Protein AF-A9F0A1-F1 (afdb_monomer_lite)

Foldseek 3Di:
DDDDDDDDDDDDDDDDPDDDDPDDDDDDDDDPPDDDDDDPPVVVVVVVVVVVVVVVVVVVPPPPPVVVVDVVPDPPPVPPVVVVCVCVVVVCDVVVVPPPPDPPPPDPDPPDDPPDPDPPDPDVPPPPVPPVPDQFDWFKWFQQAKWFFFADQDPPGDTQGIDGGGDIWIFRDDDVQKTWIWDDDPNDIGTGITGPVRIGTD

Structure (mmCIF, N/CA/C/O backbone):
data_AF-A9F0A1-F1
#
_entry.id   AF-A9F0A1-F1
#
loop_
_atom_site.group_PDB
_atom_site.id
_atom_site.type_symbol
_atom_site.label_atom_id
_atom_site.label_alt_id
_atom_site.label_comp_id
_atom_site.label_asym_id
_atom_site.label_entity_id
_atom_site.label_seq_id
_atom_site.pdbx_PDB_ins_code
_atom_site.Cartn_x
_atom_site.Cartn_y
_atom_site.Cartn_z
_atom_site.occupancy
_atom_site.B_iso_or_equiv
_atom_site.auth_seq_id
_atom_site.auth_comp_id
_atom_site.auth_asym_id
_atom_site.auth_atom_id
_atom_site.pdbx_PDB_model_num
ATOM 1 N N . MET A 1 1 ? 24.966 14.940 44.746 1.00 49.91 1 MET A N 1
ATOM 2 C CA . MET A 1 1 ? 25.121 13.617 44.113 1.00 49.91 1 MET A CA 1
ATOM 3 C C . MET A 1 1 ? 25.085 13.835 42.623 1.00 49.91 1 MET A C 1
ATOM 5 O O . MET A 1 1 ? 24.030 14.064 42.048 1.00 49.91 1 MET A O 1
ATOM 9 N N . ASP A 1 2 ? 26.290 13.899 42.086 1.00 63.03 2 ASP A N 1
ATOM 10 C CA . ASP A 1 2 ? 26.665 14.155 40.709 1.00 63.03 2 ASP A CA 1
ATOM 11 C C . ASP A 1 2 ? 26.280 13.001 39.781 1.00 63.03 2 ASP A C 1
ATOM 13 O O . ASP A 1 2 ? 26.548 11.843 40.100 1.00 63.03 2 ASP A O 1
ATOM 17 N N . HIS A 1 3 ? 25.744 13.317 38.600 1.00 54.34 3 HIS A N 1
ATOM 18 C CA . HIS A 1 3 ? 25.896 12.457 37.430 1.00 54.34 3 HIS A CA 1
ATOM 19 C C . HIS A 1 3 ? 26.124 13.288 36.143 1.00 54.34 3 HIS A C 1
ATOM 21 O O . HIS A 1 3 ? 25.607 14.400 36.036 1.00 54.34 3 HIS A O 1
ATOM 27 N N . PRO A 1 4 ? 26.965 12.775 35.219 1.00 67.12 4 PRO A N 1
ATOM 28 C CA . PRO A 1 4 ? 27.823 13.537 34.293 1.00 67.12 4 PRO A CA 1
ATOM 29 C C . PRO A 1 4 ? 27.186 13.891 32.924 1.00 67.12 4 PRO A C 1
ATOM 31 O O . PRO A 1 4 ? 26.077 13.442 32.631 1.00 67.12 4 PRO A O 1
ATOM 34 N N . PRO A 1 5 ? 27.882 14.700 32.083 1.00 69.69 5 PRO A N 1
ATOM 35 C CA . PRO A 1 5 ? 27.296 15.398 30.937 1.00 69.69 5 PRO A CA 1
ATOM 36 C C . PRO A 1 5 ? 27.293 14.621 29.609 1.00 69.69 5 PRO A C 1
ATOM 38 O O . PRO A 1 5 ? 27.951 13.598 29.427 1.00 69.69 5 PRO A O 1
ATOM 41 N N . ALA A 1 6 ? 26.533 15.199 28.675 1.00 59.53 6 ALA A N 1
ATOM 42 C CA . ALA A 1 6 ? 26.290 14.807 27.293 1.00 59.53 6 ALA A CA 1
ATOM 43 C C . ALA A 1 6 ? 27.535 14.357 26.503 1.00 59.53 6 ALA A C 1
ATOM 45 O O . ALA A 1 6 ? 28.505 15.097 26.350 1.00 59.53 6 ALA A O 1
ATOM 46 N N . GLY A 1 7 ? 27.447 13.164 25.910 1.00 60.97 7 GLY A N 1
ATOM 47 C CA . GLY A 1 7 ? 28.373 12.689 24.886 1.00 60.97 7 GLY A CA 1
ATOM 48 C C . GLY A 1 7 ? 27.955 13.178 23.499 1.00 60.97 7 GLY A C 1
ATOM 49 O O . GLY A 1 7 ? 27.005 12.663 22.915 1.00 60.97 7 GLY A O 1
ATOM 50 N N . GLN A 1 8 ? 28.683 14.160 22.968 1.00 60.16 8 GLN A N 1
ATOM 51 C CA . GLN A 1 8 ? 28.661 14.536 21.553 1.00 60.16 8 GLN A CA 1
ATOM 52 C C . GLN A 1 8 ? 29.369 13.451 20.732 1.00 60.16 8 GLN A C 1
ATOM 54 O O . GLN A 1 8 ? 30.594 13.342 20.740 1.00 60.16 8 GLN A O 1
ATOM 59 N N . GLY A 1 9 ? 28.589 12.634 20.026 1.00 59.28 9 GLY A N 1
ATOM 60 C CA . GLY A 1 9 ? 29.090 11.707 19.016 1.00 59.28 9 GLY A CA 1
ATOM 61 C C . GLY A 1 9 ? 29.287 12.428 17.685 1.00 59.28 9 GLY A C 1
ATOM 62 O O . GLY A 1 9 ? 28.320 12.846 17.053 1.00 59.28 9 GLY A O 1
ATOM 63 N N . ALA A 1 10 ? 30.545 12.583 17.278 1.00 59.81 10 ALA A N 1
ATOM 64 C CA . ALA A 1 10 ? 30.950 13.134 15.993 1.00 59.81 10 ALA A CA 1
ATOM 65 C C . ALA A 1 10 ? 30.436 12.275 14.821 1.00 59.81 10 ALA A C 1
ATOM 67 O O . ALA A 1 10 ? 30.644 11.062 14.793 1.00 59.81 10 ALA A O 1
ATOM 68 N N . SER A 1 11 ? 29.804 12.919 13.838 1.00 64.38 11 SER A N 1
ATOM 69 C CA . SER A 1 11 ? 29.399 12.293 12.576 1.00 64.38 11 SER A CA 1
ATOM 70 C C . SER A 1 11 ? 30.547 12.396 11.556 1.00 64.38 11 SER A C 1
ATOM 72 O O . SER A 1 11 ? 30.995 13.512 11.276 1.00 64.38 11 SER A O 1
ATOM 74 N N . PRO A 1 12 ? 31.076 11.280 11.019 1.00 67.38 12 PRO A N 1
ATOM 75 C CA . PRO A 1 12 ? 32.150 11.307 10.032 1.00 67.38 12 PRO A CA 1
ATOM 76 C C . PRO A 1 12 ? 31.611 11.687 8.645 1.00 67.38 12 PRO A C 1
ATOM 78 O O . PRO A 1 12 ? 30.640 11.111 8.158 1.00 67.38 12 PRO A O 1
ATOM 81 N N . GLY A 1 13 ? 32.257 12.672 8.018 1.00 58.66 13 GLY A N 1
ATOM 82 C CA . GLY A 1 13 ? 31.876 13.230 6.720 1.00 58.66 13 GLY A CA 1
ATOM 83 C C . GLY A 1 13 ? 32.025 12.273 5.522 1.00 58.66 13 GLY A C 1
ATOM 84 O O . GLY A 1 13 ? 32.677 11.228 5.621 1.00 58.66 13 GLY A O 1
ATOM 85 N N . PRO A 1 14 ? 31.431 12.634 4.369 1.00 65.88 14 PRO A N 1
ATOM 86 C CA . PRO A 1 14 ? 31.472 11.834 3.152 1.00 65.88 14 PRO A CA 1
ATOM 87 C C . PRO A 1 14 ? 32.876 11.831 2.533 1.00 65.88 14 PRO A C 1
ATOM 89 O O . PRO A 1 14 ? 33.495 12.873 2.327 1.00 65.88 14 PRO A O 1
ATOM 92 N N . ARG A 1 15 ? 33.379 10.631 2.229 1.00 62.75 15 ARG A N 1
ATOM 93 C CA . ARG A 1 15 ? 34.584 10.430 1.421 1.00 62.75 15 ARG A CA 1
ATOM 94 C C . ARG A 1 15 ? 34.231 10.607 -0.053 1.00 62.75 15 ARG A C 1
ATOM 96 O O . ARG A 1 15 ? 33.601 9.731 -0.641 1.00 62.75 15 ARG A O 1
ATOM 103 N N . ASP A 1 16 ? 34.702 11.700 -0.638 1.00 59.03 16 ASP A N 1
ATOM 104 C CA . ASP A 1 16 ? 34.813 11.862 -2.084 1.00 59.03 16 ASP A CA 1
ATOM 105 C C . ASP A 1 16 ? 35.808 10.836 -2.641 1.00 59.03 16 ASP A C 1
ATOM 107 O O . ASP A 1 16 ? 37.018 10.933 -2.432 1.00 59.03 16 ASP A O 1
ATOM 111 N N . VAL A 1 17 ? 35.308 9.838 -3.372 1.00 61.66 17 VAL A N 1
ATOM 112 C CA . VAL A 1 17 ? 36.147 8.942 -4.178 1.00 61.66 17 VAL A CA 1
ATOM 113 C C . VAL A 1 17 ? 36.104 9.433 -5.620 1.00 61.66 17 VAL A C 1
ATOM 115 O O . VAL A 1 17 ? 35.354 8.947 -6.462 1.00 61.66 17 VAL A O 1
ATOM 118 N N . ARG 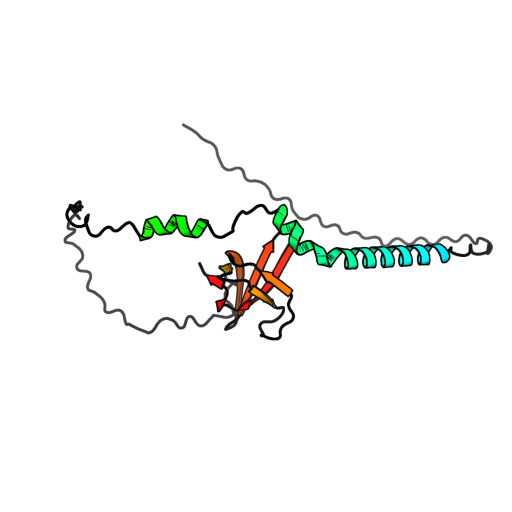A 1 18 ? 36.933 10.442 -5.891 1.00 48.66 18 ARG A N 1
ATOM 119 C CA . ARG A 1 18 ? 37.276 10.911 -7.234 1.00 48.66 18 ARG A CA 1
ATOM 120 C C . ARG A 1 18 ? 38.322 9.963 -7.825 1.00 48.66 18 ARG A C 1
ATOM 122 O O . ARG A 1 18 ? 39.506 10.081 -7.529 1.00 48.66 18 ARG A O 1
ATOM 129 N N . ALA A 1 19 ? 37.890 9.010 -8.646 1.00 56.09 19 ALA A N 1
ATOM 130 C CA . ALA A 1 19 ? 38.794 8.177 -9.433 1.00 56.09 19 ALA A CA 1
ATOM 131 C C . ALA A 1 19 ? 39.048 8.834 -10.799 1.00 56.09 19 ALA A C 1
ATOM 133 O O . ALA A 1 19 ? 38.323 8.613 -11.765 1.00 56.09 19 ALA A O 1
ATOM 134 N N . GLU A 1 20 ? 40.098 9.652 -10.869 1.00 54.75 20 GLU A N 1
ATOM 135 C CA . GLU A 1 20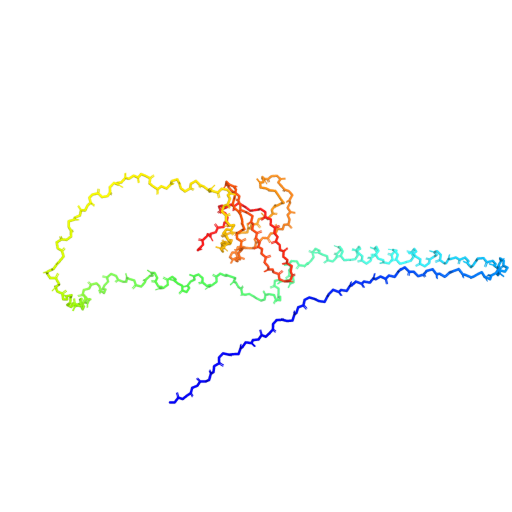 ? 40.748 10.018 -12.127 1.00 54.75 20 GLU A CA 1
ATOM 136 C C . GLU A 1 20 ? 41.593 8.844 -12.604 1.00 54.75 20 GLU A C 1
ATOM 138 O O . GLU A 1 20 ? 42.569 8.522 -11.939 1.00 54.75 20 GLU A O 1
ATOM 143 N N . HIS A 1 21 ? 41.271 8.220 -13.737 1.00 50.25 21 HIS A N 1
ATOM 144 C CA . HIS A 1 21 ? 42.223 7.378 -14.474 1.00 50.25 21 HIS A CA 1
ATOM 145 C C . HIS A 1 21 ? 42.149 7.717 -15.970 1.00 50.25 21 HIS A C 1
ATOM 147 O O . HIS A 1 21 ? 41.580 6.988 -16.779 1.00 50.25 21 HIS A O 1
ATOM 153 N N . ALA A 1 22 ? 42.758 8.850 -16.325 1.00 54.06 22 ALA A N 1
ATOM 154 C CA . ALA A 1 22 ? 43.324 9.073 -17.648 1.00 54.06 22 ALA A CA 1
ATOM 155 C C . ALA A 1 22 ? 44.805 8.669 -17.586 1.00 54.06 22 ALA A C 1
ATOM 157 O O . ALA A 1 22 ? 45.571 9.216 -16.797 1.00 54.06 22 ALA A O 1
ATOM 158 N N . GLY A 1 23 ? 45.204 7.677 -18.381 1.00 54.78 23 GLY A N 1
ATOM 159 C CA . GLY A 1 23 ? 46.548 7.108 -18.309 1.00 54.78 23 GLY A CA 1
ATOM 160 C C . GLY A 1 23 ? 46.888 6.249 -19.517 1.00 54.78 23 GLY A C 1
ATOM 161 O O . GLY A 1 23 ? 46.899 5.025 -19.452 1.00 54.78 23 GLY A O 1
ATOM 162 N N . THR A 1 24 ? 47.159 6.934 -20.619 1.00 51.53 24 THR A N 1
ATOM 163 C CA . THR A 1 24 ? 47.800 6.492 -21.858 1.00 51.53 24 THR A CA 1
ATOM 164 C C . THR A 1 24 ? 48.917 5.459 -21.643 1.00 51.53 24 THR A C 1
ATOM 166 O O . THR A 1 24 ? 49.903 5.739 -20.964 1.00 51.53 24 THR A O 1
ATOM 169 N N . ARG A 1 25 ? 48.842 4.305 -22.319 1.00 52.09 25 ARG A N 1
ATOM 170 C CA . ARG A 1 25 ? 50.027 3.497 -22.657 1.00 52.09 25 ARG A CA 1
ATOM 171 C C . ARG A 1 25 ? 49.986 3.064 -24.119 1.00 52.09 25 ARG A C 1
ATOM 173 O O . ARG A 1 25 ? 49.314 2.112 -24.495 1.00 52.09 25 ARG A O 1
ATOM 180 N N . LEU A 1 26 ? 50.754 3.798 -24.916 1.00 56.06 26 LEU A N 1
ATOM 181 C CA . LEU A 1 26 ? 51.286 3.406 -26.216 1.00 56.06 26 LEU A CA 1
ATOM 182 C C . LEU A 1 26 ? 52.585 2.626 -25.969 1.00 56.06 26 LEU A C 1
ATOM 184 O O . LEU A 1 26 ? 53.515 3.192 -25.404 1.00 56.06 26 LEU A O 1
ATOM 188 N N . ALA A 1 27 ? 52.660 1.365 -26.395 1.00 52.25 27 ALA A N 1
ATOM 189 C CA . ALA A 1 27 ? 53.896 0.748 -26.887 1.00 52.25 27 ALA A CA 1
ATOM 190 C C . ALA A 1 27 ? 53.585 -0.590 -27.567 1.00 52.25 27 ALA A C 1
ATOM 192 O O . ALA A 1 27 ? 53.013 -1.504 -26.976 1.00 52.25 27 ALA A O 1
ATOM 193 N N . ALA A 1 28 ? 53.974 -0.659 -28.833 1.00 53.34 28 ALA A N 1
ATOM 194 C CA . ALA 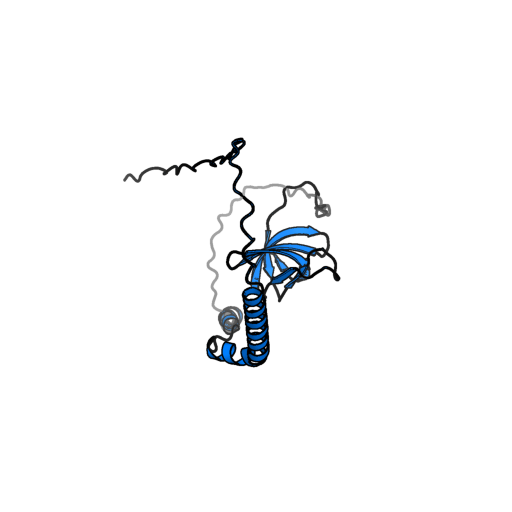A 1 28 ? 53.804 -1.768 -29.748 1.00 53.34 28 ALA A CA 1
ATOM 195 C C . ALA A 1 28 ? 54.717 -2.962 -29.428 1.00 53.34 28 ALA A C 1
ATOM 197 O O . ALA A 1 28 ? 55.891 -2.793 -29.100 1.00 53.34 28 ALA A O 1
ATOM 198 N N . ARG A 1 29 ? 54.211 -4.174 -29.673 1.00 54.28 29 ARG A N 1
ATOM 199 C CA . ARG A 1 29 ? 55.031 -5.310 -30.104 1.00 54.28 29 ARG A CA 1
ATOM 200 C C . ARG A 1 29 ? 54.205 -6.168 -31.058 1.00 54.28 29 ARG A C 1
ATOM 202 O O . ARG A 1 29 ? 53.187 -6.726 -30.671 1.00 54.28 29 ARG A O 1
ATOM 209 N N . ALA A 1 30 ? 54.630 -6.194 -32.317 1.00 55.50 30 ALA A N 1
ATOM 210 C CA . ALA A 1 30 ? 54.045 -7.017 -33.362 1.00 55.50 30 ALA A CA 1
ATOM 211 C C . ALA A 1 30 ? 54.360 -8.494 -33.080 1.00 55.50 30 ALA A C 1
ATOM 213 O O . ALA A 1 30 ? 55.513 -8.915 -33.173 1.00 55.50 30 ALA A O 1
ATOM 214 N N . GLU A 1 31 ? 53.334 -9.256 -32.708 1.00 51.44 31 GLU A N 1
ATOM 215 C CA . GLU A 1 31 ? 53.337 -10.718 -32.727 1.00 51.44 31 GLU A CA 1
ATOM 216 C C . GLU A 1 31 ? 52.785 -11.204 -34.079 1.00 51.44 31 GLU A C 1
ATOM 218 O O . GLU A 1 31 ? 51.853 -10.594 -34.616 1.00 51.44 31 GLU A O 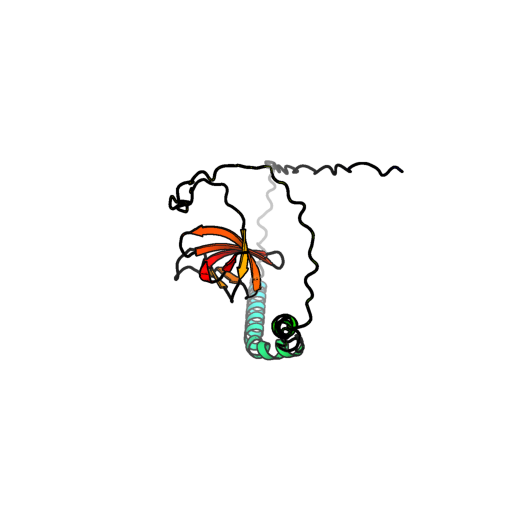1
ATOM 223 N N . PRO A 1 32 ? 53.348 -12.276 -34.662 1.00 64.00 32 PRO A N 1
ATOM 224 C CA . PRO A 1 32 ? 52.837 -12.857 -35.898 1.00 64.00 32 PRO A CA 1
ATOM 225 C C . PRO A 1 32 ? 51.409 -13.397 -35.695 1.00 64.00 32 PRO A C 1
ATOM 227 O O . PRO A 1 32 ? 51.087 -13.852 -34.596 1.00 64.00 32 PRO A O 1
ATOM 230 N N . PRO A 1 33 ? 50.549 -13.388 -36.733 1.00 60.59 33 PRO A N 1
ATOM 231 C CA . PRO A 1 33 ? 49.172 -13.872 -36.651 1.00 60.59 33 PRO A CA 1
ATOM 232 C C . PRO A 1 33 ? 49.138 -15.397 -36.459 1.00 60.59 33 PRO A C 1
ATOM 234 O O . PRO A 1 33 ? 48.992 -16.170 -37.404 1.00 60.59 33 PRO A O 1
ATOM 237 N N . GLY A 1 34 ? 49.302 -15.830 -35.210 1.00 63.38 34 GLY A N 1
ATOM 238 C CA . GLY A 1 34 ? 49.048 -17.188 -34.754 1.00 63.38 34 GLY A CA 1
ATOM 239 C C . GLY A 1 34 ? 47.546 -17.450 -34.748 1.00 63.38 34 GLY A C 1
ATOM 240 O O . GLY A 1 34 ? 46.773 -16.666 -34.200 1.00 63.38 34 GLY A O 1
ATOM 241 N N . ALA A 1 35 ? 47.148 -18.536 -35.407 1.00 60.72 35 ALA A N 1
ATOM 242 C CA . ALA A 1 35 ? 45.774 -18.976 -35.597 1.00 60.72 35 ALA A CA 1
ATOM 243 C C . ALA A 1 35 ? 44.895 -18.764 -34.351 1.00 60.72 35 ALA A C 1
ATOM 245 O O . ALA A 1 35 ? 45.182 -19.279 -33.270 1.00 60.72 35 ALA A O 1
ATOM 246 N N . ALA A 1 36 ? 43.806 -18.012 -34.531 1.00 57.91 36 ALA A N 1
ATOM 247 C CA . ALA A 1 36 ? 42.832 -17.750 -33.485 1.00 57.91 36 ALA A CA 1
ATOM 248 C C . ALA A 1 36 ? 42.314 -19.081 -32.903 1.00 57.91 36 ALA A C 1
ATOM 250 O O . ALA A 1 36 ? 41.791 -19.907 -33.659 1.00 57.91 36 ALA A O 1
ATOM 251 N N . PRO A 1 37 ? 42.421 -19.314 -31.581 1.00 62.81 37 PRO A N 1
ATOM 252 C CA . PRO A 1 37 ? 41.798 -20.470 -30.962 1.00 62.81 37 PRO A CA 1
ATOM 253 C C . PRO A 1 37 ? 40.286 -20.351 -31.154 1.00 62.81 37 PRO A C 1
ATOM 255 O O . PRO A 1 37 ? 39.663 -19.376 -30.727 1.00 62.81 37 PRO A O 1
ATOM 258 N N . ALA A 1 38 ? 39.696 -21.336 -31.832 1.00 58.91 38 ALA A N 1
ATOM 259 C CA . ALA A 1 38 ? 38.258 -21.419 -32.018 1.00 58.91 38 ALA A CA 1
ATOM 260 C C . ALA A 1 38 ? 37.577 -21.368 -30.643 1.00 58.91 38 ALA A C 1
ATOM 262 O O . ALA A 1 38 ? 37.704 -22.281 -29.826 1.00 58.91 38 ALA A O 1
ATOM 263 N N . LEU A 1 39 ? 36.882 -20.263 -30.371 1.00 56.94 39 LEU A N 1
ATOM 264 C CA . LEU A 1 39 ? 36.139 -20.075 -29.132 1.00 56.94 39 LEU A CA 1
ATOM 265 C C . LEU A 1 39 ? 35.149 -21.244 -28.964 1.00 56.94 39 LEU A C 1
ATOM 267 O O . LEU A 1 39 ? 34.380 -21.514 -29.893 1.00 56.94 39 LEU A O 1
ATOM 271 N N . PRO A 1 40 ? 35.119 -21.929 -27.803 1.00 58.00 40 PRO A N 1
ATOM 272 C CA . PRO A 1 40 ? 34.278 -23.100 -27.573 1.00 58.00 40 PRO A CA 1
ATOM 273 C C . PRO A 1 40 ? 32.808 -22.679 -27.427 1.00 58.00 40 PRO A C 1
ATOM 275 O O . PRO A 1 40 ? 32.261 -22.608 -26.326 1.00 58.00 40 PRO A O 1
ATOM 278 N N . ARG A 1 41 ? 32.151 -22.383 -28.556 1.00 54.84 41 ARG A N 1
ATOM 279 C CA . ARG A 1 41 ? 30.726 -22.014 -28.631 1.00 54.84 41 ARG A CA 1
ATOM 280 C C . ARG A 1 41 ? 29.809 -23.101 -28.059 1.00 54.84 41 ARG A C 1
ATOM 282 O O . ARG A 1 41 ? 28.757 -22.768 -27.523 1.00 54.84 41 ARG A O 1
ATOM 289 N N . ALA A 1 42 ? 30.247 -24.361 -28.076 1.00 58.53 42 ALA A N 1
ATOM 290 C CA . ALA A 1 42 ? 29.499 -25.494 -27.532 1.00 58.53 42 ALA A CA 1
ATOM 291 C C . ALA A 1 42 ? 29.155 -25.331 -26.037 1.00 58.53 42 ALA A C 1
ATOM 293 O O . ALA A 1 42 ? 28.038 -25.618 -25.625 1.00 58.53 42 ALA A O 1
ATOM 294 N N . ARG A 1 43 ? 30.056 -24.754 -25.225 1.00 60.25 43 ARG A N 1
ATOM 295 C CA . ARG A 1 43 ? 29.849 -24.649 -23.767 1.00 60.25 43 ARG A CA 1
ATOM 296 C C . ARG A 1 43 ? 28.819 -23.596 -23.351 1.00 60.25 43 ARG A C 1
ATOM 298 O O . ARG A 1 43 ? 28.361 -23.616 -22.211 1.00 60.25 43 ARG A O 1
ATOM 305 N N . ARG A 1 44 ? 28.481 -22.640 -24.226 1.00 62.25 44 ARG A N 1
ATOM 306 C CA . ARG A 1 44 ? 27.466 -21.616 -23.916 1.00 62.25 44 ARG A CA 1
ATOM 307 C C . ARG A 1 44 ? 26.049 -22.140 -24.123 1.00 62.25 44 ARG A C 1
ATOM 309 O O . ARG A 1 44 ? 25.174 -21.782 -23.342 1.00 62.25 44 ARG A O 1
ATOM 316 N N . LEU A 1 45 ? 25.850 -23.003 -25.119 1.00 75.44 45 LEU A N 1
ATOM 317 C CA . LEU A 1 45 ? 24.554 -23.630 -25.372 1.00 75.44 45 LEU A CA 1
ATOM 318 C C . LEU A 1 45 ? 24.170 -24.577 -24.231 1.00 75.44 45 LEU A C 1
ATOM 320 O O . LEU A 1 45 ? 23.069 -24.450 -23.712 1.00 75.44 45 LEU A O 1
ATOM 324 N N . ASP A 1 46 ? 25.102 -25.395 -23.733 1.00 76.38 46 ASP A N 1
ATOM 325 C CA . ASP A 1 46 ? 24.832 -26.289 -22.593 1.00 76.38 46 ASP A CA 1
ATOM 326 C C . ASP A 1 46 ? 24.381 -25.543 -21.329 1.00 76.38 46 ASP A C 1
ATOM 328 O O . ASP A 1 46 ? 23.501 -26.005 -20.603 1.00 76.38 46 ASP A O 1
ATOM 332 N N . ARG A 1 47 ? 24.935 -24.351 -21.072 1.00 75.19 47 ARG A N 1
ATOM 333 C CA . ARG A 1 47 ? 24.544 -23.537 -19.909 1.00 75.19 47 ARG A CA 1
ATOM 334 C C . ARG A 1 47 ? 23.143 -22.949 -20.049 1.00 75.19 47 ARG A C 1
ATOM 336 O O . ARG A 1 47 ? 22.418 -22.891 -19.061 1.00 75.19 47 ARG A O 1
ATOM 343 N N . LEU A 1 48 ? 22.763 -22.525 -21.255 1.00 82.00 48 LEU A N 1
ATOM 344 C CA . LEU A 1 48 ? 21.417 -22.012 -21.516 1.00 82.00 48 LEU A CA 1
ATOM 345 C C . LEU A 1 48 ? 20.379 -23.129 -21.419 1.00 82.00 48 LEU A C 1
ATOM 347 O O . LEU A 1 48 ? 19.362 -22.946 -20.758 1.00 82.00 48 LEU A O 1
ATOM 351 N N . THR A 1 49 ? 20.663 -24.301 -21.987 1.00 84.38 49 THR A N 1
ATOM 352 C CA . THR A 1 49 ? 19.776 -25.465 -21.883 1.00 84.38 49 THR A CA 1
ATOM 353 C C . THR A 1 49 ? 19.608 -25.903 -20.427 1.00 84.38 49 THR A C 1
ATOM 355 O O . THR A 1 49 ? 18.486 -26.147 -19.987 1.00 84.38 49 THR A O 1
ATOM 358 N N . GLY A 1 50 ? 20.696 -25.916 -19.647 1.00 85.62 50 GLY A N 1
ATOM 359 C CA . GLY A 1 50 ? 20.643 -26.197 -18.211 1.00 85.62 50 GLY A CA 1
ATOM 360 C C . GLY A 1 50 ? 19.780 -25.199 -17.430 1.00 85.62 50 GLY A C 1
ATOM 361 O O . GLY A 1 50 ? 18.960 -25.612 -16.613 1.00 85.62 50 GLY A O 1
ATOM 362 N N . LEU A 1 51 ? 19.906 -23.896 -17.711 1.00 84.50 51 LEU A N 1
ATOM 363 C CA . LEU A 1 51 ? 19.089 -22.854 -17.071 1.00 84.50 51 LEU A CA 1
ATOM 364 C C . LEU A 1 51 ? 17.606 -22.951 -17.447 1.00 84.50 51 LEU A C 1
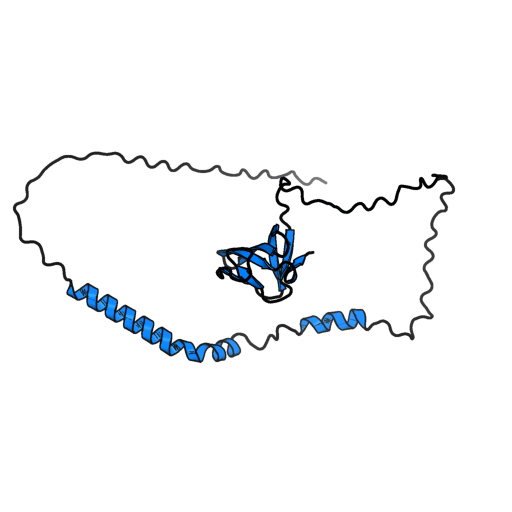ATOM 366 O O . LEU A 1 51 ? 16.753 -22.796 -16.577 1.00 84.50 51 LEU A O 1
ATOM 370 N N . VAL A 1 52 ? 17.293 -23.240 -18.714 1.00 87.00 52 VAL A N 1
ATOM 371 C CA . VAL A 1 52 ? 15.906 -23.407 -19.179 1.00 87.00 52 VAL A CA 1
ATOM 372 C C . VAL A 1 52 ? 15.253 -24.625 -18.524 1.00 87.00 52 VAL A C 1
ATOM 374 O O . VAL A 1 52 ? 14.118 -24.526 -18.063 1.00 87.00 52 VAL A O 1
ATOM 377 N N . LEU A 1 53 ? 15.969 -25.749 -18.412 1.00 86.75 53 LEU A N 1
ATOM 378 C CA . LEU A 1 53 ? 15.465 -26.939 -17.717 1.00 86.75 53 LEU A CA 1
ATOM 379 C C . LEU A 1 53 ? 15.246 -26.684 -16.219 1.00 86.75 53 LEU A C 1
ATOM 381 O O . LEU A 1 53 ? 14.239 -27.123 -15.668 1.00 86.75 53 LEU A O 1
ATOM 385 N N . LEU A 1 54 ? 16.142 -25.936 -15.569 1.00 84.56 54 LEU A N 1
ATOM 386 C CA . LEU A 1 54 ? 16.007 -25.577 -14.155 1.00 84.56 54 LEU A CA 1
ATOM 387 C C . LEU A 1 54 ? 14.816 -24.635 -13.917 1.00 84.56 54 LEU A C 1
ATOM 389 O O . LEU A 1 54 ? 14.041 -24.848 -12.985 1.00 84.56 54 LEU A O 1
ATOM 393 N N . ALA A 1 55 ? 14.622 -23.641 -14.788 1.00 80.56 55 ALA A N 1
ATOM 394 C CA . ALA A 1 55 ? 13.462 -22.753 -14.738 1.00 80.56 55 ALA A CA 1
ATOM 395 C C . ALA A 1 55 ? 12.149 -23.518 -14.975 1.00 80.56 55 ALA A C 1
ATOM 397 O O . ALA A 1 55 ? 11.187 -23.331 -14.232 1.00 80.56 55 ALA A O 1
ATOM 398 N N . ALA A 1 56 ? 12.115 -24.431 -15.951 1.00 80.81 56 ALA A N 1
ATOM 399 C CA . ALA A 1 56 ? 10.951 -25.275 -16.208 1.00 80.81 56 ALA A CA 1
ATOM 400 C C . ALA A 1 56 ? 10.622 -26.185 -15.009 1.00 80.81 56 ALA A C 1
ATOM 402 O O . ALA A 1 56 ? 9.458 -26.292 -14.623 1.00 80.81 56 ALA A O 1
ATOM 403 N N . ALA A 1 57 ? 11.633 -26.780 -14.365 1.00 74.19 57 ALA A N 1
ATOM 404 C CA . ALA A 1 57 ? 11.444 -27.579 -13.154 1.00 74.19 57 ALA A CA 1
ATOM 405 C C . ALA A 1 57 ? 10.881 -26.747 -11.985 1.00 74.19 57 ALA A C 1
ATOM 407 O O . ALA A 1 57 ? 9.985 -27.211 -11.280 1.00 74.19 57 ALA A O 1
ATOM 408 N N . ALA A 1 58 ? 11.342 -25.503 -11.810 1.00 68.75 58 ALA A N 1
ATOM 409 C CA . ALA A 1 58 ? 10.812 -24.594 -10.793 1.00 68.75 58 ALA A CA 1
ATOM 410 C C . ALA A 1 58 ? 9.329 -24.253 -11.037 1.00 68.75 58 ALA A C 1
ATOM 412 O O . ALA A 1 58 ? 8.533 -24.285 -10.100 1.00 68.75 58 ALA A O 1
ATOM 413 N N . VAL A 1 59 ? 8.937 -24.002 -12.293 1.00 74.38 59 VAL A N 1
ATOM 414 C CA . VAL A 1 59 ? 7.543 -23.701 -12.674 1.00 74.38 59 VAL A CA 1
ATOM 415 C C . VAL A 1 59 ? 6.608 -24.889 -12.422 1.00 74.38 59 VAL A C 1
ATOM 417 O O . VAL A 1 59 ? 5.491 -24.693 -11.950 1.00 74.38 59 VAL A O 1
ATOM 420 N N . VAL A 1 60 ? 7.060 -26.125 -12.656 1.00 68.44 60 VAL A N 1
ATOM 421 C CA . VAL A 1 60 ? 6.252 -27.335 -12.400 1.00 68.44 60 VAL A CA 1
ATOM 422 C C . VAL A 1 60 ? 6.106 -27.639 -10.900 1.00 68.44 60 VAL A C 1
ATOM 424 O O . VAL A 1 60 ? 5.125 -28.260 -10.500 1.00 68.44 60 VAL A O 1
ATOM 427 N N . LEU A 1 61 ? 7.024 -27.166 -10.050 1.00 56.91 61 LEU A N 1
ATOM 428 C CA . LEU A 1 61 ? 6.959 -27.330 -8.588 1.00 56.91 61 LEU A CA 1
ATOM 429 C C . LEU A 1 61 ? 6.133 -26.245 -7.869 1.00 56.91 61 LEU A C 1
ATOM 431 O O . LEU A 1 61 ? 5.767 -26.419 -6.706 1.00 56.91 61 LEU A O 1
ATOM 435 N N . LEU A 1 62 ? 5.779 -25.153 -8.550 1.00 55.44 62 LEU A N 1
ATOM 436 C CA . LEU A 1 62 ? 5.011 -24.042 -7.977 1.00 55.44 62 LEU A CA 1
ATOM 437 C C . LEU A 1 62 ? 3.510 -24.298 -7.674 1.00 55.44 62 LEU A C 1
ATOM 439 O O . LEU A 1 62 ? 2.997 -23.592 -6.802 1.00 55.44 62 LEU A O 1
ATOM 443 N N . PRO A 1 63 ? 2.770 -25.278 -8.246 1.00 52.03 63 PRO A N 1
ATOM 444 C CA . PRO A 1 63 ? 1.339 -25.404 -7.961 1.00 52.03 63 PRO A CA 1
ATOM 445 C C . PRO A 1 63 ? 1.010 -26.142 -6.647 1.00 52.03 63 PRO A C 1
ATOM 447 O O . PRO A 1 63 ? -0.159 -26.217 -6.282 1.00 52.03 63 PRO A O 1
ATOM 450 N N . ALA A 1 64 ? 2.000 -26.645 -5.895 1.00 48.62 64 ALA A N 1
ATOM 451 C CA . ALA A 1 64 ? 1.776 -27.320 -4.603 1.00 48.62 64 ALA A CA 1
ATOM 452 C C . ALA A 1 64 ? 2.153 -26.474 -3.364 1.00 48.62 64 ALA A C 1
ATOM 454 O O . ALA A 1 64 ? 1.926 -26.890 -2.225 1.00 48.62 64 ALA A O 1
ATOM 455 N N . ALA A 1 65 ? 2.679 -25.260 -3.556 1.00 45.91 65 ALA A N 1
ATOM 456 C CA . ALA A 1 65 ? 3.133 -24.405 -2.461 1.00 45.91 65 ALA A CA 1
ATOM 457 C C . ALA A 1 65 ? 2.044 -23.819 -1.526 1.00 45.91 65 ALA A C 1
ATOM 459 O O . ALA A 1 65 ? 2.400 -23.523 -0.380 1.00 45.91 65 ALA A O 1
ATOM 460 N N . PRO A 1 66 ? 0.742 -23.669 -1.879 1.00 54.41 66 PRO A N 1
ATOM 461 C CA . PRO A 1 66 ? -0.189 -23.035 -0.942 1.00 54.41 66 PRO A CA 1
ATOM 462 C C . PRO A 1 66 ? -0.566 -23.932 0.250 1.00 54.41 66 PRO A C 1
ATOM 464 O O . PRO A 1 66 ? -1.160 -23.444 1.208 1.00 54.41 66 PRO A O 1
ATOM 467 N N . VAL A 1 67 ? -0.210 -25.225 0.239 1.00 52.97 67 VAL A N 1
ATOM 468 C CA . VAL A 1 67 ? -0.557 -26.156 1.329 1.00 52.97 67 VAL A CA 1
ATOM 469 C C . VAL A 1 67 ? 0.568 -26.285 2.363 1.00 52.97 67 VAL A C 1
ATOM 471 O O . VAL A 1 67 ? 0.291 -26.378 3.556 1.00 52.97 67 VAL A O 1
ATOM 474 N N . VAL A 1 68 ? 1.840 -26.203 1.955 1.00 52.62 68 VAL A N 1
ATOM 475 C CA . VAL A 1 68 ? 2.979 -26.377 2.882 1.00 52.62 68 VAL A CA 1
ATOM 476 C C . VAL A 1 68 ? 3.231 -25.125 3.727 1.00 52.62 68 VAL A C 1
ATOM 478 O O . VAL A 1 68 ? 3.559 -25.240 4.909 1.00 52.62 68 VAL A O 1
ATOM 481 N N . PHE A 1 69 ? 2.967 -23.927 3.191 1.00 51.91 69 PHE A N 1
ATOM 482 C CA . PHE A 1 69 ? 2.998 -22.700 3.999 1.00 51.91 69 PHE A CA 1
ATOM 483 C C . PHE A 1 69 ? 1.967 -22.714 5.137 1.00 51.91 69 PHE A C 1
ATOM 485 O O . PHE A 1 69 ? 2.196 -22.077 6.161 1.00 51.91 69 PHE A O 1
ATOM 492 N N . ARG A 1 70 ? 0.889 -23.502 5.019 1.00 53.59 70 ARG A N 1
ATOM 493 C CA . ARG A 1 70 ? -0.107 -23.689 6.084 1.00 53.59 70 ARG A CA 1
ATOM 494 C C . ARG A 1 70 ? 0.358 -24.623 7.207 1.00 53.59 70 ARG A C 1
ATOM 496 O O . ARG A 1 70 ? -0.186 -24.553 8.299 1.00 53.59 70 ARG A O 1
ATOM 503 N N . ALA A 1 71 ? 1.347 -25.483 6.957 1.00 56.12 71 ALA A N 1
ATOM 504 C CA . ALA A 1 71 ? 1.834 -26.453 7.942 1.00 56.12 71 ALA A CA 1
ATOM 505 C C . ALA A 1 71 ? 3.000 -25.921 8.797 1.00 56.12 71 ALA A C 1
ATOM 507 O O . ALA A 1 71 ? 3.173 -26.358 9.931 1.00 56.12 71 ALA A O 1
ATOM 508 N N . VAL A 1 72 ? 3.793 -24.975 8.275 1.00 55.59 72 VAL A N 1
ATOM 509 C CA . VAL A 1 72 ? 4.941 -24.383 8.997 1.00 55.59 72 VAL A CA 1
ATOM 510 C C . VAL A 1 72 ? 4.590 -23.042 9.646 1.00 55.59 72 VAL A C 1
ATOM 512 O O . VAL A 1 72 ? 5.078 -22.745 10.736 1.00 55.59 72 VAL A O 1
ATOM 515 N N . ALA A 1 73 ? 3.682 -22.260 9.053 1.00 51.47 73 ALA A N 1
ATOM 516 C CA . ALA A 1 73 ? 3.014 -21.173 9.763 1.00 51.47 73 ALA A CA 1
ATOM 517 C C . ALA A 1 73 ? 1.903 -21.781 10.630 1.00 51.47 73 ALA A C 1
ATOM 519 O O . ALA A 1 73 ? 0.725 -21.674 10.303 1.00 51.47 73 ALA A O 1
ATOM 520 N N . GLY A 1 74 ? 2.297 -22.499 11.688 1.00 45.81 74 GLY A N 1
ATOM 521 C CA . GLY A 1 74 ? 1.363 -23.131 12.614 1.00 45.81 74 GLY A CA 1
ATOM 522 C C . GLY A 1 74 ? 0.267 -22.156 13.031 1.00 45.81 74 GLY A C 1
ATOM 523 O O . GLY A 1 74 ? 0.575 -20.978 13.191 1.00 45.81 74 GLY A O 1
ATOM 524 N N . ASP A 1 75 ? -0.957 -22.683 13.166 1.00 46.44 75 ASP A N 1
ATOM 525 C CA . ASP A 1 75 ? -2.275 -22.119 13.532 1.00 46.44 75 ASP A CA 1
ATOM 526 C C . ASP A 1 75 ? -2.324 -20.888 14.466 1.00 46.44 75 ASP A C 1
ATOM 528 O O . ASP A 1 75 ? -3.151 -20.765 15.371 1.00 46.44 75 ASP A O 1
ATOM 532 N N . ARG A 1 76 ? -1.493 -19.879 14.240 1.00 51.78 76 ARG A N 1
ATOM 533 C CA . ARG A 1 76 ? -1.629 -18.556 14.822 1.00 51.78 76 ARG A CA 1
ATOM 534 C C . ARG A 1 76 ? -2.595 -17.813 13.933 1.00 51.78 76 ARG A C 1
ATOM 536 O O . ARG A 1 76 ? -2.221 -16.974 13.122 1.00 51.78 76 ARG A O 1
ATOM 543 N N . SER A 1 77 ? -3.858 -18.188 14.106 1.00 45.62 77 SER A N 1
ATOM 544 C CA . SER A 1 77 ? -5.019 -17.412 13.701 1.00 45.62 77 SER A CA 1
ATOM 545 C C . SER A 1 77 ? -4.731 -15.922 13.939 1.00 45.62 77 SER A C 1
ATOM 547 O O . SER A 1 77 ? -4.620 -15.519 15.101 1.00 45.62 77 SER A O 1
ATOM 549 N N . PRO A 1 78 ? -4.622 -15.078 12.894 1.00 51.72 78 PRO A N 1
ATOM 550 C CA . PRO A 1 78 ? -4.321 -13.654 13.057 1.00 51.72 78 PRO A CA 1
ATOM 551 C C . PRO A 1 78 ? -5.464 -12.845 13.704 1.00 51.72 78 PRO A C 1
ATOM 553 O O . PRO A 1 78 ? -5.416 -11.622 13.725 1.00 51.72 78 PRO A O 1
ATOM 556 N N . MET A 1 79 ? -6.497 -13.487 14.266 1.00 51.06 79 MET A N 1
ATOM 557 C CA . MET A 1 79 ? -7.696 -12.808 14.773 1.00 51.06 79 MET A CA 1
ATOM 558 C C . MET A 1 79 ? -8.201 -13.305 16.138 1.00 51.06 79 MET A C 1
ATOM 560 O O . MET A 1 79 ? -9.394 -13.242 16.405 1.00 51.06 79 MET A O 1
ATOM 564 N N . GLN A 1 80 ? -7.325 -13.730 17.056 1.00 50.06 80 GLN A N 1
ATOM 565 C CA . GLN A 1 80 ? -7.720 -13.891 18.474 1.00 50.06 80 GLN A CA 1
ATOM 566 C C . GLN A 1 80 ? -7.364 -12.697 19.376 1.00 50.06 80 GLN A C 1
ATOM 568 O O . GLN A 1 80 ? -7.657 -12.714 20.569 1.00 50.06 80 GLN A O 1
ATOM 573 N N . SER A 1 81 ? -6.805 -11.616 18.824 1.00 49.22 81 SER A N 1
ATOM 574 C CA . SER A 1 81 ? -6.555 -10.382 19.588 1.00 49.22 81 SER A CA 1
ATOM 575 C C . SER A 1 81 ? -7.763 -9.437 19.652 1.00 49.22 81 SER A C 1
ATOM 577 O O . SER A 1 81 ? -7.764 -8.529 20.481 1.00 49.22 81 SER A O 1
ATOM 579 N N . ALA A 1 82 ? -8.800 -9.632 18.831 1.00 51.97 82 ALA A N 1
ATOM 580 C CA . ALA A 1 82 ? -10.005 -8.797 18.884 1.00 51.97 82 ALA A CA 1
ATOM 581 C C . ALA A 1 82 ? -10.900 -9.123 20.099 1.00 51.97 82 ALA A C 1
ATOM 583 O O . ALA A 1 82 ? -11.646 -8.272 20.571 1.00 51.97 82 ALA A O 1
ATOM 584 N N . GLY A 1 83 ? -10.781 -10.330 20.665 1.00 52.09 83 GLY A N 1
ATOM 585 C CA . GLY A 1 83 ? -11.560 -10.750 21.833 1.00 52.09 83 GLY A CA 1
ATOM 586 C C . GLY A 1 83 ? -11.036 -10.236 23.177 1.00 52.09 83 GLY A C 1
ATOM 587 O O . GLY A 1 83 ? -11.772 -10.289 24.156 1.00 52.09 83 GLY A O 1
ATOM 588 N N . ARG A 1 84 ? -9.794 -9.723 23.252 1.00 55.00 84 ARG A N 1
ATOM 589 C CA . ARG A 1 84 ? -9.201 -9.239 24.517 1.00 55.00 84 ARG A CA 1
ATOM 590 C C . ARG A 1 84 ? -9.594 -7.818 24.921 1.00 55.00 84 ARG A C 1
ATOM 592 O O . ARG A 1 84 ? -9.359 -7.410 26.050 1.00 55.00 84 ARG A O 1
ATOM 599 N N . PHE A 1 85 ? -10.220 -7.077 24.016 1.00 55.88 85 PHE A N 1
ATOM 600 C CA . PHE A 1 85 ? -10.750 -5.748 24.319 1.00 55.88 85 PHE A CA 1
ATOM 601 C C . PHE A 1 85 ? -12.278 -5.744 24.440 1.00 55.88 85 PHE A C 1
ATOM 603 O O . PHE A 1 85 ? -12.838 -4.789 24.968 1.00 55.88 85 PHE A O 1
ATOM 610 N N . ALA A 1 86 ? -12.958 -6.830 24.046 1.00 56.91 86 ALA A N 1
ATOM 611 C CA . ALA A 1 86 ? -14.407 -6.956 24.201 1.00 56.91 86 ALA A CA 1
ATOM 612 C C . ALA A 1 86 ? -14.835 -6.903 25.681 1.00 56.91 86 ALA A C 1
ATOM 614 O O . ALA A 1 86 ? -15.803 -6.231 26.012 1.00 56.91 86 ALA A O 1
ATOM 615 N N . HIS A 1 87 ? -14.060 -7.491 26.600 1.00 54.72 87 HIS A N 1
ATOM 616 C CA . HIS A 1 87 ? -14.353 -7.420 28.041 1.00 54.72 87 HIS A CA 1
ATOM 617 C C . HIS A 1 87 ? -14.139 -6.033 28.666 1.00 54.72 87 HIS A C 1
ATOM 619 O O . HIS A 1 87 ? -14.663 -5.781 29.746 1.00 54.72 87 HIS A O 1
ATOM 625 N N . LEU A 1 88 ? -13.419 -5.117 28.005 1.00 57.16 88 LEU A N 1
ATOM 626 C CA . LEU A 1 88 ? -13.342 -3.721 28.455 1.00 57.16 88 LEU A CA 1
ATOM 627 C C . LEU A 1 88 ? -14.569 -2.904 28.024 1.00 57.16 88 LEU A C 1
ATOM 629 O O . LEU A 1 88 ? -14.848 -1.871 28.627 1.00 57.16 88 LEU A O 1
ATOM 633 N N . LEU A 1 89 ? -15.316 -3.369 27.018 1.00 58.34 89 LEU A N 1
ATOM 634 C CA . LEU A 1 89 ? -16.555 -2.735 26.561 1.00 58.34 89 LEU A CA 1
ATOM 635 C C . LEU A 1 89 ? -17.808 -3.371 27.190 1.00 58.34 89 LEU A C 1
ATOM 637 O O . LEU A 1 89 ? -18.795 -2.668 27.386 1.00 58.34 89 LEU A O 1
ATOM 641 N N . ASP A 1 90 ? -17.754 -4.649 27.582 1.00 49.78 90 ASP A N 1
ATOM 642 C CA . ASP A 1 90 ? -18.895 -5.392 28.156 1.00 49.78 90 ASP A CA 1
ATOM 643 C C . ASP A 1 90 ? -18.981 -5.346 29.700 1.00 49.78 90 ASP A C 1
ATOM 645 O O . ASP A 1 90 ? -19.853 -5.946 30.324 1.00 49.78 90 ASP A O 1
ATOM 649 N N . GLY A 1 91 ? -18.083 -4.607 30.356 1.00 48.41 91 GLY A N 1
ATOM 650 C CA . GLY A 1 91 ? -17.971 -4.538 31.818 1.00 48.41 91 GLY A CA 1
ATOM 651 C C . GLY A 1 91 ? -18.895 -3.537 32.524 1.00 48.41 91 GLY A C 1
ATOM 652 O O . GLY A 1 91 ? -18.658 -3.229 33.690 1.00 48.41 91 GLY A O 1
ATOM 653 N N . ARG A 1 92 ? -19.929 -2.990 31.870 1.00 49.03 92 ARG A N 1
ATOM 654 C CA . ARG A 1 92 ? -20.925 -2.122 32.531 1.00 49.03 92 ARG A CA 1
ATOM 655 C C . ARG A 1 92 ? -22.207 -2.897 32.805 1.00 49.03 92 ARG A C 1
ATOM 657 O O . ARG A 1 92 ? -23.252 -2.662 32.205 1.00 49.03 92 ARG A O 1
ATOM 664 N N . SER A 1 93 ? -22.108 -3.813 33.764 1.00 46.75 93 SER A N 1
ATOM 665 C CA . SER A 1 93 ? -23.278 -4.399 34.411 1.00 46.75 93 SER A CA 1
ATOM 666 C C . SER A 1 93 ? -24.178 -3.271 34.951 1.00 46.75 93 SER A C 1
ATOM 668 O O . SER A 1 93 ? -23.708 -2.440 35.736 1.00 46.75 93 SER A O 1
ATOM 670 N N . PRO A 1 94 ? -25.467 -3.195 34.568 1.00 55.31 94 PRO A N 1
ATOM 671 C CA . PRO A 1 94 ? -26.387 -2.169 35.063 1.00 55.31 94 PRO A CA 1
ATOM 672 C C . PRO A 1 94 ? -26.702 -2.304 36.565 1.00 55.31 94 PRO A C 1
ATOM 674 O O . PRO A 1 94 ? -27.354 -1.425 37.129 1.00 55.31 94 PRO A O 1
ATOM 677 N N . ALA A 1 95 ? -26.225 -3.365 37.227 1.00 56.09 95 ALA A N 1
ATOM 678 C CA . ALA A 1 95 ? -26.453 -3.612 38.647 1.00 56.09 95 ALA A CA 1
ATOM 679 C C . ALA A 1 95 ? -25.514 -2.829 39.592 1.00 56.09 95 ALA A C 1
ATOM 681 O O . ALA A 1 95 ? -25.901 -2.582 40.730 1.00 56.09 95 ALA A O 1
ATOM 682 N N . ASP A 1 96 ? -24.351 -2.348 39.130 1.00 50.50 96 ASP A N 1
ATOM 683 C CA . ASP A 1 96 ? -23.374 -1.627 39.979 1.00 50.50 96 ASP A CA 1
ATOM 684 C C . ASP A 1 96 ? -23.554 -0.096 40.000 1.00 50.50 96 ASP A C 1
ATOM 686 O O . ASP A 1 96 ? -22.781 0.651 40.603 1.00 50.50 96 ASP A O 1
ATOM 690 N N . ARG A 1 97 ? -24.625 0.418 39.385 1.00 50.62 97 ARG A N 1
ATOM 691 C CA . ARG A 1 97 ? -24.873 1.865 39.242 1.00 50.62 97 ARG A CA 1
ATOM 692 C C . ARG A 1 97 ? -25.363 2.578 40.511 1.00 50.62 97 ARG A C 1
ATOM 694 O O . ARG A 1 97 ? -25.681 3.760 40.438 1.00 50.62 97 ARG A O 1
ATOM 701 N N . ARG A 1 98 ? -25.456 1.899 41.661 1.00 56.47 98 ARG A N 1
ATOM 702 C CA . ARG A 1 98 ? -25.990 2.482 42.913 1.00 56.47 98 ARG A CA 1
ATOM 703 C C . ARG A 1 98 ? -24.950 2.788 43.995 1.00 56.47 98 ARG A C 1
ATOM 705 O O . ARG A 1 98 ? -25.333 3.354 45.011 1.00 56.47 98 ARG A O 1
ATOM 712 N N . ALA A 1 99 ? -23.667 2.478 43.791 1.00 56.66 99 ALA A N 1
ATOM 713 C CA . ALA A 1 99 ? -22.650 2.632 44.841 1.00 56.66 99 ALA A CA 1
ATOM 714 C C . ALA A 1 99 ? -21.412 3.463 44.455 1.00 56.66 99 ALA A C 1
ATOM 716 O O . ALA A 1 99 ? -20.469 3.534 45.240 1.00 56.66 99 ALA A O 1
ATOM 717 N N . GLN A 1 100 ? -21.394 4.144 43.301 1.00 55.38 100 GLN A N 1
ATOM 718 C CA . GLN A 1 100 ? -20.358 5.151 43.031 1.00 55.38 100 GLN A CA 1
ATOM 719 C C . GLN A 1 100 ? -20.716 6.468 43.720 1.00 55.38 100 GLN A C 1
ATOM 721 O O . GLN A 1 100 ? -21.251 7.406 43.134 1.00 55.38 100 GLN A O 1
ATOM 726 N N . VAL A 1 101 ? -20.415 6.489 45.015 1.00 55.97 101 VAL A N 1
ATOM 727 C CA . VAL A 1 101 ? -20.205 7.692 45.811 1.00 55.97 101 VAL A CA 1
ATOM 728 C C . VAL A 1 101 ? -19.120 8.505 45.107 1.00 55.97 101 VAL A C 1
ATOM 730 O O . VAL A 1 101 ? -17.957 8.109 45.077 1.00 55.97 101 VAL A O 1
ATOM 733 N N . HIS A 1 102 ? -19.522 9.612 44.487 1.00 51.56 102 HIS A N 1
ATOM 734 C CA . HIS A 1 102 ? -18.615 10.599 43.917 1.00 51.56 102 HIS A CA 1
ATOM 735 C C . HIS A 1 102 ? -17.585 11.031 44.975 1.00 51.56 102 HIS A C 1
ATOM 737 O O . HIS A 1 102 ? -17.989 11.605 45.992 1.00 51.56 102 HIS A O 1
ATOM 743 N N . PRO A 1 103 ? -16.270 10.845 44.755 1.00 57.09 103 PRO A N 1
ATOM 744 C CA . PRO A 1 103 ? -15.292 11.660 45.450 1.00 57.09 103 PRO A CA 1
ATOM 745 C C . PRO A 1 103 ? -15.498 13.095 44.955 1.00 57.09 103 PRO A C 1
ATOM 747 O O . PRO A 1 103 ? -15.130 13.449 43.836 1.00 57.09 103 PRO A O 1
ATOM 750 N N . ARG A 1 104 ? -16.178 13.905 45.773 1.00 52.91 104 ARG A N 1
ATOM 751 C CA . ARG A 1 104 ? -16.172 15.360 45.641 1.00 52.91 104 ARG A CA 1
ATOM 752 C C . ARG A 1 104 ? -14.723 15.800 45.807 1.00 52.91 104 ARG A C 1
ATOM 754 O O . ARG A 1 104 ? -14.227 15.849 46.927 1.00 52.91 104 ARG A O 1
ATOM 761 N N . PHE A 1 105 ? -14.054 16.088 44.701 1.00 60.16 105 PHE A N 1
ATOM 762 C CA . PHE A 1 105 ? -12.918 16.992 44.740 1.00 60.16 105 PHE A CA 1
ATOM 763 C C . PHE A 1 105 ? -13.491 18.381 45.041 1.00 60.16 105 PHE A C 1
ATOM 765 O O . PHE A 1 105 ? -14.336 18.843 44.268 1.00 60.16 105 PHE A O 1
ATOM 772 N N . PRO A 1 106 ? -13.136 19.010 46.174 1.00 59.16 106 PRO A N 1
ATOM 773 C CA . PRO A 1 106 ? -13.463 20.406 46.383 1.00 59.16 106 PRO A CA 1
ATOM 774 C C . PRO A 1 106 ? -12.644 21.189 45.357 1.00 59.16 106 PRO A C 1
ATOM 776 O O . PRO A 1 106 ? -11.421 21.248 45.441 1.00 59.16 106 PRO A O 1
ATOM 779 N N . PHE A 1 107 ? -13.319 21.694 44.330 1.00 51.59 107 PHE A N 1
ATOM 780 C CA . PHE A 1 107 ? -12.783 22.808 43.573 1.00 51.59 107 PHE A CA 1
ATOM 781 C C . PHE A 1 107 ? -12.823 23.996 44.527 1.00 51.59 107 PHE A C 1
ATOM 783 O O . PHE A 1 107 ? -13.897 24.349 45.013 1.00 51.59 107 PHE A O 1
ATOM 790 N N . ASP A 1 108 ? -11.647 24.525 44.853 1.00 59.38 108 ASP A N 1
ATOM 791 C CA . ASP A 1 108 ? -11.529 25.860 45.413 1.00 59.38 108 ASP A CA 1
ATOM 792 C C . ASP A 1 108 ? -12.250 26.815 44.454 1.00 59.38 108 ASP A C 1
ATOM 794 O O . ASP A 1 108 ? -11.874 26.953 43.288 1.00 59.38 108 ASP A O 1
ATOM 798 N N . ASP A 1 109 ? -13.340 27.400 44.946 1.00 53.72 109 ASP A N 1
ATOM 799 C CA . ASP A 1 109 ? -13.982 28.562 44.355 1.00 53.72 109 ASP A CA 1
ATOM 800 C C . ASP A 1 109 ? -12.935 29.685 44.294 1.00 53.72 109 ASP A C 1
ATOM 802 O O . ASP A 1 109 ? -12.522 30.210 45.329 1.00 53.72 109 ASP A O 1
ATOM 806 N N . ASP A 1 110 ? -12.505 30.045 43.085 1.00 60.69 110 ASP A N 1
ATOM 807 C CA . ASP A 1 110 ? -11.807 31.299 42.799 1.00 60.69 110 ASP A CA 1
ATOM 808 C C . ASP A 1 110 ? -12.850 32.330 42.317 1.00 60.69 110 ASP A C 1
ATOM 810 O O . ASP A 1 110 ? -13.234 32.323 41.142 1.00 60.69 110 ASP A O 1
ATOM 814 N N . PRO A 1 111 ? -13.406 33.181 43.205 1.00 57.66 111 PRO A N 1
ATOM 815 C CA . PRO A 1 111 ? -14.380 34.201 42.836 1.00 57.66 111 PRO A CA 1
ATOM 816 C C . PRO A 1 111 ? -13.644 35.435 42.297 1.00 57.66 111 PRO A C 1
ATOM 818 O O . PRO A 1 111 ? -13.512 36.435 43.005 1.00 57.66 111 PRO A O 1
ATOM 821 N N . GLY A 1 112 ? -13.110 35.361 41.073 1.00 58.50 112 GLY A N 1
ATOM 822 C CA . GLY A 1 112 ? -12.161 36.388 40.625 1.00 58.50 112 GLY A CA 1
ATOM 823 C C . GLY A 1 112 ? -12.100 36.781 39.152 1.00 58.50 112 GLY A C 1
ATOM 824 O O . GLY A 1 112 ? -11.514 37.825 38.872 1.00 58.50 112 GLY A O 1
ATOM 825 N N . SER A 1 113 ? -12.683 36.043 38.206 1.00 55.00 113 SER A N 1
ATOM 826 C CA . SER A 1 113 ? -12.544 36.370 36.776 1.00 55.00 113 SER A CA 1
ATOM 827 C C . SER A 1 113 ? -13.883 36.651 36.093 1.00 55.00 113 SER A C 1
ATOM 829 O O . SER A 1 113 ? -14.429 35.841 35.348 1.00 55.00 113 SER A O 1
ATOM 831 N N . ASP A 1 114 ? -14.368 37.879 36.297 1.00 57.31 114 ASP A N 1
ATOM 832 C CA . ASP A 1 114 ? -15.305 38.578 35.406 1.00 57.31 114 ASP A CA 1
ATOM 833 C C . ASP A 1 114 ? -14.646 38.866 34.032 1.00 57.31 114 ASP A C 1
ATOM 835 O O . ASP A 1 114 ? -14.526 40.012 33.590 1.00 57.31 114 ASP A O 1
ATOM 839 N N . GLU A 1 115 ? -14.196 37.832 33.317 1.00 60.03 115 GLU A N 1
ATOM 840 C CA . GLU A 1 115 ? -13.815 37.959 31.911 1.00 60.03 115 GLU A CA 1
ATOM 841 C C . GLU A 1 115 ? -15.060 37.783 31.046 1.00 60.03 115 GLU A C 1
ATOM 843 O O . GLU A 1 115 ? -15.559 36.688 30.788 1.00 60.03 115 GLU A O 1
ATOM 848 N N . ARG A 1 116 ? -15.595 38.935 30.632 1.00 61.47 116 ARG A N 1
ATOM 849 C CA . ARG A 1 116 ? -16.690 39.063 29.672 1.00 61.47 116 ARG A CA 1
ATOM 850 C C . ARG A 1 116 ? -16.490 38.098 28.495 1.00 61.47 116 ARG A C 1
ATOM 852 O O . ARG A 1 116 ? -15.462 38.199 27.820 1.00 61.47 116 ARG A O 1
ATOM 859 N N . PRO A 1 117 ? -17.481 37.255 28.162 1.00 58.38 117 PRO A N 1
ATOM 860 C CA . PRO A 1 117 ? -17.434 36.473 26.942 1.00 58.38 117 PRO A CA 1
ATOM 861 C C . PRO A 1 117 ? -17.513 37.445 25.765 1.00 58.38 117 PRO A C 1
ATOM 863 O O . PRO A 1 117 ? -18.559 38.035 25.492 1.00 58.38 117 PRO A O 1
ATOM 866 N N . SER A 1 118 ? -16.384 37.657 25.089 1.00 61.12 118 SER A N 1
ATOM 867 C CA . SER A 1 118 ? -16.409 38.254 23.760 1.00 61.12 118 SER A CA 1
ATOM 868 C C . SER A 1 118 ? -17.096 37.245 22.837 1.00 61.12 118 SER A C 1
ATOM 870 O O . SER A 1 118 ? -16.633 36.105 22.772 1.00 61.12 118 SER A O 1
ATOM 872 N N . PRO A 1 119 ? -18.187 37.613 22.146 1.00 64.62 119 PRO A N 1
ATOM 873 C CA . PRO A 1 119 ? -18.781 36.771 21.121 1.00 64.62 119 PRO A CA 1
ATOM 874 C C . PRO A 1 119 ? -17.806 36.752 19.942 1.00 64.62 119 PRO A C 1
ATOM 876 O O . PRO A 1 119 ? -17.840 37.624 19.077 1.00 64.62 119 PRO A O 1
ATOM 879 N N . HIS A 1 120 ? -16.851 35.825 19.970 1.00 59.03 120 HIS A N 1
ATOM 880 C CA . HIS A 1 120 ? -15.993 35.555 18.828 1.00 59.03 120 HIS A CA 1
ATOM 881 C C . HIS A 1 120 ? -16.827 34.800 17.799 1.00 59.03 120 HIS A C 1
ATOM 883 O O . HIS A 1 120 ? -17.047 33.601 17.925 1.00 59.03 120 HIS A O 1
ATOM 889 N N . ASP A 1 121 ? -17.368 35.588 16.873 1.00 56.62 121 ASP A N 1
ATOM 890 C CA . ASP A 1 121 ? -17.557 35.296 15.454 1.00 56.62 121 ASP A CA 1
ATOM 891 C C . ASP A 1 121 ? -17.367 33.817 15.070 1.00 56.62 121 ASP A C 1
ATOM 893 O O . ASP A 1 121 ? -16.256 33.345 14.819 1.00 56.62 121 ASP A O 1
ATOM 897 N N . ASP A 1 122 ? -18.493 33.110 14.971 1.00 55.78 122 ASP A N 1
ATOM 898 C CA . ASP A 1 122 ? -18.648 31.881 14.196 1.00 55.78 122 ASP A CA 1
ATOM 899 C C . ASP A 1 122 ? -18.480 32.204 12.697 1.00 55.78 122 ASP A C 1
ATOM 901 O O . ASP A 1 122 ? -19.432 32.215 11.913 1.00 55.78 122 ASP A O 1
ATOM 905 N N . GLY A 1 123 ? -17.253 32.506 12.277 1.00 57.47 123 GLY A N 1
ATOM 906 C CA . GLY A 1 123 ? -16.866 32.425 10.874 1.00 57.47 123 GLY A CA 1
ATOM 907 C C . GLY A 1 123 ? -16.594 30.957 10.519 1.00 57.47 123 GLY A C 1
ATOM 908 O O . GLY A 1 123 ? -15.929 30.279 11.303 1.00 57.47 123 GLY A O 1
ATOM 909 N N . PRO A 1 124 ? -17.071 30.425 9.376 1.00 52.91 124 PRO A N 1
ATOM 910 C CA . PRO A 1 124 ? -16.785 29.054 8.955 1.00 52.91 124 PRO A CA 1
ATOM 911 C C . PRO A 1 124 ? -15.296 28.920 8.613 1.00 52.91 124 PRO A C 1
ATOM 913 O O . PRO A 1 124 ? -14.874 29.093 7.475 1.00 52.91 124 PRO A O 1
ATOM 916 N N . ALA A 1 125 ? -14.485 28.656 9.628 1.00 57.38 125 ALA A N 1
ATOM 917 C CA . ALA A 1 125 ? -13.041 28.611 9.529 1.00 57.38 125 ALA A CA 1
ATOM 918 C C . ALA A 1 125 ? -12.559 27.180 9.303 1.00 57.38 125 ALA A C 1
ATOM 920 O O . ALA A 1 125 ? -11.972 26.641 10.220 1.00 57.38 125 ALA A O 1
ATOM 921 N N . PHE A 1 126 ? -12.799 26.573 8.132 1.00 47.62 126 PHE A N 1
ATOM 922 C CA . PHE A 1 126 ? -12.037 25.393 7.675 1.00 47.62 126 PHE A CA 1
ATOM 923 C C . PHE A 1 126 ? -12.033 25.267 6.140 1.00 47.62 126 PHE A C 1
ATOM 925 O O . PHE A 1 126 ? -12.304 24.195 5.608 1.00 47.62 126 PHE A O 1
ATOM 932 N N . ASP A 1 127 ? -11.720 26.347 5.422 1.00 51.12 127 ASP A N 1
ATOM 933 C CA . ASP A 1 127 ? -10.965 26.200 4.170 1.00 51.12 127 ASP A CA 1
ATOM 934 C C . ASP A 1 127 ? -9.489 26.389 4.545 1.00 51.12 127 ASP A C 1
ATOM 936 O O . ASP A 1 127 ? -8.881 27.432 4.312 1.00 51.12 127 ASP A O 1
ATOM 940 N N . ASP A 1 128 ? -8.906 25.368 5.185 1.00 57.84 128 ASP A N 1
ATOM 941 C CA . ASP A 1 128 ? -7.471 25.119 5.041 1.00 57.84 128 ASP A CA 1
ATOM 942 C C . ASP A 1 128 ? -7.278 24.683 3.579 1.00 57.84 128 ASP A C 1
ATOM 944 O O . ASP A 1 128 ? -7.135 23.500 3.270 1.00 57.84 128 ASP A O 1
ATOM 948 N N . GLU A 1 129 ? -7.394 25.647 2.659 1.00 54.09 129 GLU A N 1
ATOM 949 C CA . GLU A 1 129 ? -6.950 25.504 1.282 1.00 54.09 129 GLU A CA 1
ATOM 950 C C . GLU A 1 129 ? -5.502 25.029 1.361 1.00 54.09 129 GLU A C 1
ATOM 952 O O . GLU A 1 129 ? -4.633 25.760 1.836 1.00 54.09 129 GLU A O 1
ATOM 957 N N . ASP A 1 130 ? -5.287 23.767 0.973 1.00 61.00 130 ASP A N 1
ATOM 958 C CA . ASP A 1 130 ? -3.995 23.101 0.840 1.00 61.00 130 ASP A CA 1
ATOM 959 C C . ASP A 1 130 ? -3.003 24.052 0.156 1.00 61.00 130 ASP A C 1
ATOM 961 O O . ASP A 1 130 ? -2.927 24.075 -1.073 1.00 61.00 130 ASP A O 1
ATOM 965 N N . ASP A 1 131 ? -2.259 24.848 0.933 1.00 65.19 131 ASP A N 1
ATOM 966 C CA . ASP A 1 131 ? -1.215 25.725 0.413 1.00 65.19 131 ASP A CA 1
ATOM 967 C C . ASP A 1 131 ? -0.191 24.816 -0.279 1.00 65.19 131 ASP A C 1
ATOM 969 O O . ASP A 1 131 ? 0.554 24.085 0.394 1.00 65.19 131 ASP A O 1
ATOM 973 N N . PRO A 1 132 ? -0.148 24.799 -1.627 1.00 62.59 132 PRO A N 1
ATOM 974 C CA . PRO A 1 132 ? 0.602 23.798 -2.372 1.00 62.59 132 PRO A CA 1
ATOM 975 C C . PRO A 1 132 ? 2.122 23.977 -2.223 1.00 62.59 132 PRO A C 1
ATOM 977 O O . PRO A 1 132 ? 2.885 23.194 -2.793 1.00 62.59 132 PRO A O 1
ATOM 980 N N . GLY A 1 133 ? 2.571 24.998 -1.480 1.00 68.88 133 GLY A N 1
ATOM 981 C CA . GLY A 1 133 ? 3.970 25.284 -1.175 1.00 68.88 133 GLY A CA 1
ATOM 982 C C . GLY A 1 133 ? 4.434 24.908 0.236 1.00 68.88 133 GLY A C 1
ATOM 983 O O . GLY A 1 133 ? 5.622 25.065 0.529 1.00 68.88 133 GLY A O 1
ATOM 984 N N . GLY A 1 134 ? 3.554 24.418 1.115 1.00 74.19 134 GLY A N 1
ATOM 985 C CA . GLY A 1 134 ? 3.942 24.017 2.469 1.00 74.19 134 GLY A CA 1
ATOM 986 C C . GLY A 1 134 ? 4.948 22.851 2.474 1.00 74.19 134 GLY A C 1
ATOM 987 O O . GLY A 1 134 ? 4.884 21.974 1.607 1.00 74.19 134 GLY A O 1
ATOM 988 N N . PRO A 1 135 ? 5.889 22.786 3.440 1.00 74.31 135 PRO A N 1
ATOM 989 C CA . PRO A 1 135 ? 6.772 21.632 3.575 1.00 74.31 135 PRO A CA 1
ATOM 990 C C . PRO A 1 135 ? 5.924 20.366 3.727 1.00 74.31 135 PRO A C 1
ATOM 992 O O . PRO A 1 135 ? 5.056 20.306 4.600 1.00 74.31 135 PRO A O 1
ATOM 995 N N . ALA A 1 136 ? 6.168 19.371 2.867 1.00 77.00 136 ALA A N 1
ATOM 996 C CA . ALA A 1 136 ? 5.411 18.125 2.838 1.00 77.00 136 ALA A CA 1
ATOM 997 C C . ALA A 1 136 ? 5.364 17.502 4.241 1.00 77.00 136 ALA A C 1
ATOM 999 O O . ALA A 1 136 ? 6.380 17.047 4.775 1.00 77.00 136 ALA A O 1
ATOM 1000 N N . ARG A 1 137 ? 4.182 17.524 4.862 1.00 83.88 137 ARG A N 1
ATOM 1001 C CA . ARG A 1 137 ? 3.977 16.943 6.186 1.00 83.88 137 ARG A CA 1
ATOM 1002 C C . ARG A 1 137 ? 3.984 15.429 6.032 1.00 83.88 137 ARG A C 1
ATOM 1004 O O . ARG A 1 137 ? 3.046 14.849 5.499 1.00 83.88 137 ARG A O 1
ATOM 1011 N N . LEU A 1 138 ? 5.061 14.796 6.489 1.00 93.19 138 LEU A N 1
ATOM 1012 C CA . LEU A 1 138 ? 5.132 13.343 6.581 1.00 93.19 138 LEU A CA 1
ATOM 1013 C C . LEU A 1 138 ? 4.189 12.877 7.692 1.00 93.19 138 LEU A C 1
ATOM 1015 O O . LEU A 1 138 ? 4.456 13.117 8.869 1.00 93.19 138 LEU A O 1
ATOM 1019 N N . GLN A 1 139 ? 3.102 12.208 7.321 1.00 95.75 139 GLN A N 1
ATOM 1020 C CA . GLN A 1 139 ? 2.108 11.700 8.264 1.00 95.75 139 GLN A CA 1
ATOM 1021 C C . GLN A 1 139 ? 2.144 10.173 8.317 1.00 95.75 139 GLN A C 1
ATOM 1023 O O . GLN A 1 139 ? 2.361 9.517 7.304 1.00 95.75 139 GLN A O 1
ATOM 1028 N N . ALA A 1 140 ? 1.938 9.585 9.494 1.00 96.56 140 ALA A N 1
ATOM 1029 C CA . ALA A 1 140 ? 1.800 8.139 9.624 1.00 96.56 140 ALA A CA 1
ATOM 1030 C C . ALA A 1 140 ? 0.331 7.724 9.452 1.00 96.56 140 ALA A C 1
ATOM 1032 O O . ALA A 1 140 ? -0.579 8.355 9.984 1.00 96.56 140 ALA A O 1
ATOM 1033 N N . GLY A 1 141 ? 0.100 6.633 8.730 1.00 97.38 141 GLY A N 1
ATOM 1034 C CA . GLY A 1 141 ? -1.211 6.016 8.565 1.00 97.38 141 GLY A CA 1
ATOM 1035 C C . GLY A 1 141 ? -1.138 4.506 8.750 1.00 97.38 141 GLY A C 1
ATOM 1036 O O . GLY A 1 141 ? -0.060 3.913 8.757 1.00 97.38 141 GLY A O 1
ATOM 1037 N N . ILE A 1 142 ? -2.293 3.869 8.897 1.00 97.88 142 ILE A N 1
ATOM 1038 C CA . ILE A 1 142 ? -2.422 2.411 8.957 1.00 97.88 142 ILE A CA 1
ATOM 1039 C C . ILE A 1 142 ? -3.320 1.961 7.812 1.00 97.88 142 ILE A C 1
ATOM 1041 O O . ILE A 1 142 ? -4.424 2.479 7.647 1.00 97.88 142 ILE A O 1
ATOM 1045 N N . ALA A 1 143 ? -2.882 0.973 7.037 1.00 97.94 143 ALA A N 1
ATOM 1046 C CA . ALA A 1 143 ? -3.707 0.371 5.998 1.00 97.94 143 ALA A CA 1
ATOM 1047 C C . ALA A 1 143 ? -4.939 -0.305 6.628 1.00 97.94 143 ALA A C 1
ATOM 1049 O O . ALA A 1 143 ? -4.809 -1.274 7.375 1.00 97.94 143 ALA A O 1
ATOM 1050 N N . SER A 1 144 ? -6.149 0.188 6.356 1.00 97.56 144 SER A N 1
ATOM 1051 C CA . SER A 1 144 ? -7.379 -0.365 6.947 1.00 97.56 144 SER A CA 1
ATOM 1052 C C . SER A 1 144 ? -7.745 -1.730 6.354 1.00 97.56 144 SER A C 1
ATOM 1054 O O . SER A 1 144 ? -8.363 -2.566 7.013 1.00 97.56 144 SER A O 1
ATOM 1056 N N . ARG A 1 145 ? -7.319 -1.970 5.111 1.00 97.62 145 ARG A N 1
ATOM 1057 C CA . ARG A 1 145 ? -7.457 -3.220 4.356 1.00 97.62 145 ARG A CA 1
ATOM 1058 C C . ARG A 1 145 ? -6.218 -3.445 3.487 1.00 97.62 145 ARG A C 1
ATOM 1060 O O . ARG A 1 145 ? -5.289 -2.651 3.533 1.00 97.62 145 ARG A O 1
ATOM 1067 N N . GLY A 1 146 ? -6.193 -4.523 2.702 1.00 97.19 146 GLY A N 1
ATOM 1068 C CA . GLY A 1 146 ? -5.140 -4.710 1.701 1.00 97.19 146 GLY A CA 1
ATOM 1069 C C . GLY A 1 146 ? -5.192 -3.603 0.642 1.00 97.19 146 GLY A C 1
ATOM 1070 O O . GLY A 1 146 ? -6.245 -3.395 0.042 1.00 97.19 146 GLY A O 1
ATOM 1071 N N . ILE A 1 147 ? -4.074 -2.910 0.426 1.00 97.75 147 ILE A N 1
ATOM 1072 C CA . ILE A 1 147 ? -3.941 -1.781 -0.505 1.00 97.75 147 ILE A CA 1
ATOM 1073 C C . ILE A 1 147 ? -3.086 -2.215 -1.691 1.00 97.75 147 ILE A C 1
ATOM 1075 O O . ILE A 1 147 ? -2.059 -2.869 -1.516 1.00 97.75 147 ILE A O 1
ATOM 1079 N N . THR A 1 148 ? -3.481 -1.821 -2.900 1.00 98.31 148 THR A N 1
ATOM 1080 C CA . THR A 1 148 ? -2.623 -1.924 -4.090 1.00 98.31 148 THR A CA 1
ATOM 1081 C C . THR A 1 148 ? -1.966 -0.574 -4.343 1.00 98.31 148 THR A C 1
ATOM 1083 O O . THR A 1 148 ? -2.668 0.428 -4.448 1.00 98.31 148 THR A O 1
ATOM 1086 N N . LEU A 1 149 ? -0.639 -0.549 -4.450 1.00 98.25 149 LEU A N 1
ATOM 1087 C CA . LEU A 1 149 ? 0.108 0.654 -4.797 1.00 98.25 149 LEU A CA 1
ATOM 1088 C C . LEU A 1 149 ? 0.222 0.794 -6.307 1.00 98.25 149 LEU A C 1
ATOM 1090 O O . LEU A 1 149 ? 0.555 -0.172 -7.000 1.00 98.25 149 LEU A O 1
ATOM 1094 N N . LEU A 1 150 ? -0.015 2.004 -6.793 1.00 98.69 150 LEU A N 1
ATOM 1095 C CA . LEU A 1 150 ? 0.030 2.360 -8.204 1.00 98.69 150 LEU A CA 1
ATOM 1096 C C . LEU A 1 150 ? 1.152 3.364 -8.478 1.00 98.69 150 LEU A C 1
ATOM 1098 O O . LEU A 1 150 ? 1.541 4.124 -7.598 1.00 98.69 150 LEU A O 1
ATOM 1102 N N . ASP A 1 151 ? 1.658 3.387 -9.703 1.00 98.38 151 ASP A N 1
ATOM 1103 C CA . ASP A 1 151 ? 2.692 4.346 -10.122 1.00 98.38 151 ASP A CA 1
ATOM 1104 C C . ASP A 1 151 ? 2.124 5.772 -10.274 1.00 98.38 151 ASP A C 1
ATOM 1106 O O . ASP A 1 151 ? 2.783 6.777 -10.019 1.00 98.38 151 ASP A O 1
ATOM 1110 N N . GLU A 1 152 ? 0.832 5.868 -10.593 1.00 98.19 152 GLU A N 1
ATOM 1111 C CA . GLU A 1 152 ? 0.123 7.123 -10.832 1.00 98.19 152 GLU A CA 1
ATOM 1112 C C . GLU A 1 152 ? -1.191 7.190 -10.030 1.00 98.19 152 GLU A C 1
ATOM 1114 O O . GLU A 1 152 ? -1.806 6.148 -9.778 1.00 98.19 152 GLU A O 1
ATOM 1119 N N . PRO A 1 153 ? -1.683 8.393 -9.665 1.00 98.19 153 PRO A N 1
ATOM 1120 C CA . PRO A 1 153 ? -2.919 8.582 -8.898 1.00 98.19 153 PRO A CA 1
ATOM 1121 C C . PRO A 1 153 ? -4.178 8.420 -9.770 1.00 98.19 153 PRO A C 1
ATOM 1123 O O . PRO A 1 153 ? -5.027 9.310 -9.866 1.00 98.19 153 PRO A O 1
ATOM 1126 N N . ARG A 1 154 ? -4.311 7.273 -10.438 1.00 97.94 154 ARG A N 1
ATOM 1127 C CA . ARG A 1 154 ? -5.442 6.934 -11.310 1.00 97.94 154 ARG A CA 1
ATOM 1128 C C . ARG A 1 154 ? -5.802 5.459 -11.189 1.00 97.94 154 ARG A C 1
ATOM 1130 O O . ARG A 1 154 ? -4.960 4.627 -10.877 1.00 97.94 154 ARG A O 1
ATOM 1137 N N . ALA A 1 155 ? -7.074 5.126 -11.404 1.00 96.31 155 ALA A N 1
ATOM 1138 C CA . ALA A 1 155 ? -7.588 3.774 -11.152 1.00 96.31 155 ALA A CA 1
ATOM 1139 C C . ALA A 1 155 ? -6.995 2.704 -12.089 1.00 96.31 155 ALA A C 1
ATOM 1141 O O . ALA A 1 155 ? -6.984 1.525 -11.747 1.00 96.31 155 ALA A O 1
ATOM 1142 N N . ASP A 1 156 ? -6.511 3.129 -13.251 1.00 97.25 156 ASP A N 1
ATOM 1143 C CA . ASP A 1 156 ? -5.879 2.350 -14.315 1.00 97.25 156 ASP A CA 1
ATOM 1144 C C . ASP A 1 156 ? -4.340 2.392 -14.265 1.00 97.25 156 ASP A C 1
ATOM 1146 O O . ASP A 1 156 ? -3.683 1.908 -15.185 1.00 97.25 156 ASP A O 1
ATOM 1150 N N . GLY A 1 157 ? -3.753 2.962 -13.206 1.00 97.19 157 GLY A N 1
ATOM 1151 C CA . GLY A 1 157 ? -2.304 3.059 -13.045 1.00 97.19 157 GLY A CA 1
ATOM 1152 C C . GLY A 1 157 ? -1.621 1.688 -12.978 1.00 97.19 157 GLY A C 1
ATOM 1153 O O . GLY A 1 157 ? -2.199 0.697 -12.520 1.00 97.19 157 GLY A O 1
ATOM 1154 N N . ALA A 1 158 ? -0.361 1.628 -13.416 1.00 98.25 158 ALA A N 1
ATOM 1155 C CA . ALA A 1 158 ? 0.450 0.420 -13.299 1.00 98.25 158 ALA A CA 1
ATOM 1156 C C . ALA A 1 158 ? 0.653 0.055 -11.821 1.00 98.25 158 ALA A C 1
ATOM 1158 O O . ALA A 1 158 ? 0.919 0.921 -10.989 1.00 98.25 158 ALA A O 1
ATOM 1159 N N . ARG A 1 159 ? 0.526 -1.232 -11.485 1.00 98.19 159 ARG A N 1
ATOM 1160 C CA . ARG A 1 159 ? 0.716 -1.710 -10.110 1.00 98.19 159 ARG A CA 1
ATOM 1161 C C . ARG A 1 159 ? 2.203 -1.787 -9.782 1.00 98.19 159 ARG A C 1
ATOM 1163 O O . ARG A 1 159 ? 2.938 -2.488 -10.469 1.00 98.19 159 ARG A O 1
ATOM 1170 N N . VAL A 1 160 ? 2.603 -1.123 -8.703 1.00 97.81 160 VAL A N 1
ATOM 1171 C CA . VAL A 1 160 ? 3.978 -1.123 -8.177 1.00 97.81 160 VAL A CA 1
ATOM 1172 C C . VAL A 1 160 ? 4.131 -2.146 -7.054 1.00 97.81 160 VAL A C 1
ATOM 1174 O O . VAL A 1 160 ? 5.167 -2.792 -6.932 1.00 97.81 160 VAL A O 1
ATOM 1177 N N . GLY A 1 161 ? 3.087 -2.347 -6.246 1.00 97.31 161 GLY A N 1
ATOM 1178 C CA . GLY A 1 161 ? 3.139 -3.301 -5.143 1.00 97.31 161 GLY A CA 1
ATOM 1179 C C . GLY A 1 161 ? 1.834 -3.414 -4.368 1.00 97.31 161 GLY A C 1
ATOM 1180 O O . GLY A 1 161 ? 0.782 -2.955 -4.815 1.00 97.31 161 GLY A O 1
ATOM 1181 N N . ALA A 1 162 ? 1.902 -4.041 -3.197 1.00 97.38 162 ALA A N 1
ATOM 1182 C CA . ALA A 1 162 ? 0.766 -4.185 -2.299 1.00 97.38 162 ALA A CA 1
ATOM 1183 C C . ALA A 1 162 ? 1.196 -4.071 -0.833 1.00 97.38 162 ALA A C 1
ATOM 1185 O O . ALA A 1 162 ? 2.313 -4.438 -0.466 1.00 97.38 162 ALA A O 1
ATOM 1186 N N . ILE A 1 163 ? 0.284 -3.575 -0.003 1.00 97.25 163 ILE A N 1
ATOM 1187 C CA . ILE A 1 163 ? 0.448 -3.411 1.443 1.00 97.25 163 ILE A CA 1
ATOM 1188 C C . ILE A 1 163 ? -0.668 -4.197 2.129 1.00 97.25 163 ILE A C 1
ATOM 1190 O O . ILE A 1 163 ? -1.825 -4.140 1.707 1.00 97.25 163 ILE A O 1
ATOM 1194 N N . ALA A 1 164 ? -0.328 -4.961 3.165 1.00 97.44 164 ALA A N 1
ATOM 1195 C CA . ALA A 1 164 ? -1.305 -5.752 3.900 1.00 97.44 164 ALA A CA 1
ATOM 1196 C C . ALA A 1 164 ? -2.113 -4.880 4.876 1.00 97.44 164 ALA A C 1
ATOM 1198 O O . ALA A 1 164 ? -1.659 -3.833 5.335 1.00 97.44 164 ALA A O 1
ATOM 1199 N N . ALA A 1 165 ? -3.316 -5.336 5.226 1.00 97.88 165 ALA A N 1
ATOM 1200 C CA . ALA A 1 165 ? -4.126 -4.678 6.247 1.00 97.88 165 ALA A CA 1
ATOM 1201 C C . ALA A 1 165 ? -3.384 -4.636 7.596 1.00 97.88 165 ALA A C 1
ATOM 1203 O O . ALA A 1 165 ? -2.760 -5.618 7.999 1.00 97.88 165 ALA A O 1
ATOM 1204 N N . GLY A 1 166 ? -3.490 -3.516 8.305 1.00 97.38 166 GLY A N 1
ATOM 1205 C CA . GLY A 1 166 ? -2.851 -3.278 9.598 1.00 97.38 166 GLY A CA 1
ATOM 1206 C C . GLY A 1 166 ? -1.399 -2.802 9.521 1.00 97.38 166 GLY A C 1
ATOM 1207 O O . GLY A 1 166 ? -0.824 -2.485 10.561 1.00 97.38 166 GLY A O 1
ATOM 1208 N N . GLU A 1 167 ? -0.797 -2.723 8.332 1.00 97.44 167 GLU A N 1
ATOM 1209 C CA . GLU A 1 167 ? 0.569 -2.216 8.191 1.00 97.44 167 GLU A CA 1
ATOM 1210 C C . GLU A 1 167 ? 0.627 -0.690 8.308 1.00 97.44 167 GLU A C 1
ATOM 1212 O O . GLU A 1 167 ? -0.247 0.027 7.812 1.00 97.44 167 GLU A O 1
ATOM 1217 N N . ILE A 1 168 ? 1.681 -0.201 8.966 1.00 96.75 168 ILE A N 1
ATOM 1218 C CA . ILE A 1 168 ? 1.966 1.228 9.099 1.00 96.75 168 ILE A CA 1
ATOM 1219 C C . ILE A 1 168 ? 2.621 1.720 7.807 1.00 96.75 168 ILE A C 1
ATOM 1221 O O . ILE A 1 168 ? 3.555 1.099 7.294 1.00 96.75 168 ILE A O 1
ATOM 1225 N N . VAL A 1 169 ? 2.141 2.851 7.304 1.00 97.94 169 VAL A N 1
ATOM 1226 C CA . VAL A 1 169 ? 2.640 3.523 6.104 1.00 97.94 169 VAL A CA 1
ATOM 1227 C C . VAL A 1 169 ? 2.939 4.983 6.410 1.00 97.94 169 VAL A C 1
ATOM 1229 O O . VAL A 1 169 ? 2.322 5.582 7.287 1.00 97.94 169 VAL A O 1
ATOM 1232 N N . MET A 1 170 ? 3.874 5.564 5.667 1.00 97.62 170 MET A N 1
ATOM 1233 C CA . MET A 1 170 ? 4.127 7.000 5.679 1.00 97.62 170 MET A CA 1
ATOM 1234 C C . MET A 1 170 ? 3.419 7.637 4.487 1.00 97.62 170 MET A C 1
ATOM 1236 O O . MET A 1 170 ? 3.674 7.261 3.347 1.00 97.62 170 MET A O 1
ATOM 1240 N N . ILE A 1 171 ? 2.541 8.597 4.743 1.00 97.44 171 ILE A N 1
ATOM 1241 C CA . ILE A 1 171 ? 1.905 9.450 3.745 1.00 97.44 171 ILE A CA 1
ATOM 1242 C C . ILE A 1 171 ? 2.864 10.605 3.466 1.00 97.44 171 ILE A C 1
ATOM 1244 O O . ILE A 1 171 ? 3.228 11.360 4.368 1.00 97.44 171 ILE A O 1
ATOM 1248 N N . VAL A 1 172 ? 3.309 10.700 2.216 1.00 96.56 172 VAL A N 1
ATOM 1249 C CA . VAL A 1 172 ? 4.267 11.716 1.762 1.00 96.56 172 VAL A CA 1
ATOM 1250 C C . VAL A 1 172 ? 3.543 12.920 1.173 1.00 96.56 172 VAL A C 1
ATOM 1252 O O . VAL A 1 172 ? 3.974 14.057 1.347 1.00 96.56 172 VAL A O 1
ATOM 1255 N N . ARG A 1 173 ? 2.456 12.663 0.442 1.00 95.31 173 ARG A N 1
ATOM 1256 C CA . ARG A 1 173 ? 1.674 13.681 -0.256 1.00 95.31 173 ARG A CA 1
ATOM 1257 C C . ARG A 1 173 ? 0.251 13.194 -0.481 1.00 95.31 173 ARG A C 1
ATOM 1259 O O . ARG A 1 173 ? 0.053 12.025 -0.802 1.00 95.31 173 ARG A O 1
ATOM 1266 N N . GLU A 1 174 ? -0.714 14.100 -0.415 1.00 95.62 174 GLU A N 1
ATOM 1267 C CA . GLU A 1 174 ? -2.095 13.844 -0.823 1.00 95.62 174 GLU A CA 1
ATOM 1268 C C . GLU A 1 174 ? -2.438 14.578 -2.127 1.00 95.62 174 GLU A C 1
ATOM 1270 O O . GLU A 1 174 ? -1.848 15.603 -2.470 1.00 95.62 174 GLU A O 1
ATOM 1275 N N . SER A 1 175 ? -3.361 14.009 -2.902 1.00 95.50 175 SER A N 1
ATOM 1276 C CA . SER A 1 175 ? -3.918 14.624 -4.105 1.00 95.50 175 SER A CA 1
ATOM 1277 C C . SER A 1 175 ? -5.340 14.111 -4.332 1.00 95.50 175 SER A C 1
ATOM 1279 O O . SER A 1 175 ? -5.565 13.014 -4.857 1.00 95.50 175 SER A O 1
ATOM 1281 N N . GLY A 1 176 ? -6.323 14.894 -3.885 1.00 95.00 176 GLY A N 1
ATOM 1282 C CA . GLY A 1 176 ? -7.737 14.535 -3.963 1.00 95.00 176 GLY A CA 1
ATOM 1283 C C . GLY A 1 176 ? -8.047 13.226 -3.228 1.00 95.00 176 GLY A C 1
ATOM 1284 O O . GLY A 1 176 ? -7.937 13.134 -2.011 1.00 95.00 176 GLY A O 1
ATOM 1285 N N . ALA A 1 177 ? -8.445 12.190 -3.972 1.00 97.25 177 ALA A N 1
ATOM 1286 C CA . ALA A 1 177 ? -8.788 10.877 -3.415 1.00 97.25 177 ALA A CA 1
ATOM 1287 C C . ALA A 1 177 ? -7.584 9.925 -3.252 1.00 97.25 177 ALA A C 1
ATOM 1289 O O . ALA A 1 177 ? -7.775 8.748 -2.919 1.00 97.25 177 ALA A O 1
ATOM 1290 N N . TRP A 1 178 ? -6.370 10.405 -3.527 1.00 98.31 178 TRP A N 1
ATOM 1291 C CA . TRP A 1 178 ? -5.148 9.610 -3.559 1.00 98.31 178 TRP A CA 1
ATOM 1292 C C . TRP A 1 178 ? -4.115 10.121 -2.563 1.00 98.31 178 TRP A C 1
ATOM 1294 O O . TRP A 1 178 ? -4.009 11.318 -2.314 1.00 98.31 178 TRP A O 1
ATOM 1304 N N . ALA A 1 179 ? -3.323 9.197 -2.037 1.00 97.69 179 ALA A N 1
ATOM 1305 C CA . ALA A 1 179 ? -2.191 9.472 -1.173 1.00 97.69 179 ALA A CA 1
ATOM 1306 C C . ALA A 1 179 ? -0.961 8.740 -1.715 1.00 97.69 179 ALA A C 1
ATOM 1308 O O . ALA A 1 179 ? -1.025 7.544 -2.006 1.00 97.69 179 ALA A O 1
ATOM 1309 N N . LEU A 1 180 ? 0.152 9.455 -1.859 1.00 97.88 180 LEU A N 1
ATOM 1310 C CA . LEU A 1 180 ? 1.454 8.866 -2.122 1.00 97.88 180 LEU A CA 1
ATOM 1311 C C . LEU A 1 180 ? 1.971 8.294 -0.807 1.00 97.88 180 LEU A C 1
ATOM 1313 O O . LEU A 1 180 ? 2.268 9.042 0.129 1.00 97.88 180 LEU A O 1
ATOM 1317 N N . VAL A 1 181 ? 2.060 6.971 -0.742 1.00 98.00 181 VAL A N 1
ATOM 1318 C CA . VAL A 1 181 ? 2.496 6.254 0.449 1.00 98.00 181 VAL A CA 1
ATOM 1319 C C . VAL A 1 181 ? 3.865 5.630 0.252 1.00 98.00 181 VAL A C 1
ATOM 1321 O O . VAL A 1 181 ? 4.244 5.225 -0.846 1.00 98.00 181 VAL A O 1
ATOM 1324 N N . MET A 1 182 ? 4.593 5.528 1.354 1.00 97.81 182 MET A N 1
ATOM 1325 C CA . MET A 1 182 ? 5.906 4.920 1.447 1.00 97.81 182 MET A CA 1
ATOM 1326 C C . MET A 1 182 ? 5.908 3.900 2.586 1.00 97.81 182 MET A C 1
ATOM 1328 O O . MET A 1 182 ? 5.482 4.194 3.705 1.00 97.81 182 MET A O 1
ATOM 1332 N N . LYS A 1 183 ? 6.410 2.697 2.308 1.00 96.94 183 LYS A N 1
ATOM 1333 C CA . LYS A 1 183 ? 6.595 1.619 3.280 1.00 96.94 183 LYS A CA 1
ATOM 1334 C C . LYS A 1 183 ? 8.037 1.132 3.213 1.00 96.94 183 LYS A C 1
ATOM 1336 O O . LYS A 1 183 ? 8.547 0.833 2.138 1.00 96.94 183 LYS A O 1
ATOM 1341 N N . ASN A 1 184 ? 8.668 0.995 4.373 1.00 94.88 184 ASN A N 1
ATOM 1342 C CA . ASN A 1 184 ? 9.947 0.307 4.499 1.00 94.88 184 ASN A CA 1
ATOM 1343 C C . ASN A 1 184 ? 9.694 -1.106 5.042 1.00 94.88 184 ASN A C 1
ATOM 1345 O O . ASN A 1 184 ? 9.175 -1.254 6.150 1.00 94.88 184 ASN A O 1
ATOM 1349 N N . GLY A 1 185 ? 10.011 -2.141 4.264 1.00 89.00 185 GLY A N 1
ATOM 1350 C CA . GLY A 1 185 ? 9.820 -3.531 4.671 1.00 89.00 185 GLY A CA 1
ATOM 1351 C C . GLY A 1 185 ? 10.887 -4.438 4.074 1.00 89.00 185 GLY A C 1
ATOM 1352 O O . GLY A 1 185 ? 11.059 -4.480 2.864 1.00 89.00 185 GLY A O 1
ATOM 1353 N N . GLY A 1 186 ? 11.610 -5.178 4.919 1.00 85.50 186 GLY A N 1
ATOM 1354 C CA . GLY A 1 186 ? 12.588 -6.166 4.447 1.00 85.50 186 GLY A CA 1
ATOM 1355 C C . GLY A 1 186 ? 13.818 -5.581 3.740 1.00 85.50 186 GLY A C 1
ATOM 1356 O O . GLY A 1 186 ? 14.484 -6.304 3.009 1.00 85.50 186 GLY A O 1
ATOM 1357 N N . GLY A 1 187 ? 14.129 -4.298 3.956 1.00 90.12 187 GLY A N 1
ATOM 1358 C CA . GLY A 1 187 ? 15.266 -3.617 3.326 1.00 90.12 187 GLY A CA 1
ATOM 1359 C C . GLY A 1 187 ? 14.956 -2.999 1.961 1.00 90.12 187 GLY A C 1
ATOM 1360 O O . GLY A 1 187 ? 15.828 -2.350 1.389 1.00 90.12 187 GLY A O 1
ATOM 1361 N N . GLU A 1 188 ? 13.728 -3.151 1.465 1.00 94.06 188 GLU A N 1
ATOM 1362 C CA . GLU A 1 188 ? 13.250 -2.481 0.261 1.00 94.06 188 GLU A CA 1
ATOM 1363 C C . GLU A 1 188 ? 12.282 -1.350 0.630 1.00 94.06 188 GLU A C 1
ATOM 1365 O O . GLU A 1 188 ? 11.433 -1.476 1.522 1.00 94.06 188 GLU A O 1
ATOM 1370 N N . LEU A 1 189 ? 12.441 -0.220 -0.058 1.00 96.25 189 LEU A N 1
ATOM 1371 C CA . LEU A 1 189 ? 11.545 0.918 0.048 1.00 96.25 189 LEU A CA 1
ATOM 1372 C C . LEU A 1 189 ? 10.480 0.798 -1.042 1.00 96.25 189 LEU A C 1
ATOM 1374 O O . LEU A 1 189 ? 10.777 0.970 -2.221 1.00 96.25 189 LEU A O 1
ATOM 1378 N N . LEU A 1 190 ? 9.242 0.527 -0.642 1.00 97.19 190 LEU A N 1
ATOM 1379 C CA . LEU A 1 190 ? 8.102 0.491 -1.548 1.00 97.19 190 LEU A CA 1
ATOM 1380 C C . LEU A 1 190 ? 7.402 1.854 -1.511 1.00 97.19 190 LEU A C 1
ATOM 1382 O O . LEU A 1 190 ? 7.032 2.328 -0.434 1.00 97.19 190 LEU A O 1
ATOM 1386 N N . MET A 1 191 ? 7.202 2.478 -2.669 1.00 98.12 191 MET A N 1
ATOM 1387 C CA . MET A 1 191 ? 6.513 3.763 -2.788 1.00 98.12 191 MET A CA 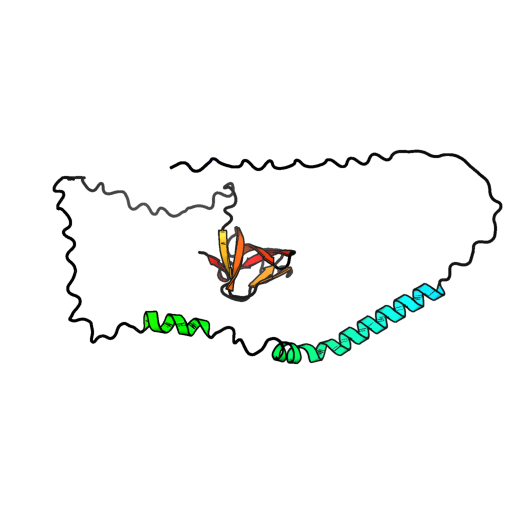1
ATOM 1388 C C . MET A 1 191 ? 5.500 3.714 -3.929 1.00 98.12 191 MET A C 1
ATOM 1390 O O . MET A 1 191 ? 5.786 3.159 -4.985 1.00 98.12 191 MET A O 1
ATOM 1394 N N . GLY A 1 192 ? 4.317 4.284 -3.715 1.00 98.38 192 GLY A N 1
ATOM 1395 C CA . GLY A 1 192 ? 3.295 4.389 -4.752 1.00 98.38 192 GLY A CA 1
ATOM 1396 C C . GLY A 1 192 ? 2.004 5.027 -4.252 1.00 98.38 192 GLY A C 1
ATOM 1397 O O . GLY A 1 192 ? 1.833 5.288 -3.063 1.00 98.38 192 GLY A O 1
ATOM 1398 N N . TRP A 1 193 ? 1.094 5.302 -5.175 1.00 98.62 193 TRP A N 1
ATOM 1399 C CA . TRP A 1 193 ? -0.203 5.908 -4.916 1.00 98.62 193 TRP A CA 1
ATOM 1400 C C . TRP A 1 193 ? -1.221 4.876 -4.444 1.00 98.62 193 TRP A C 1
ATOM 1402 O O . TRP A 1 193 ? -1.361 3.798 -5.020 1.00 98.62 193 TRP A O 1
ATOM 1412 N N . ALA A 1 194 ? -1.970 5.242 -3.413 1.00 98.38 194 ALA A N 1
ATOM 1413 C CA . ALA A 1 194 ? -3.055 4.465 -2.835 1.00 98.38 194 ALA A CA 1
ATOM 1414 C C . ALA A 1 194 ? -4.304 5.335 -2.669 1.00 98.38 194 ALA A C 1
ATOM 1416 O O . ALA A 1 194 ? -4.224 6.564 -2.625 1.00 98.38 194 ALA A O 1
ATOM 1417 N N . ARG A 1 195 ? -5.479 4.710 -2.556 1.00 98.31 195 ARG A N 1
ATOM 1418 C CA . ARG A 1 195 ? -6.718 5.437 -2.254 1.00 98.31 195 ARG A CA 1
ATOM 1419 C C . ARG A 1 195 ? -6.696 5.902 -0.800 1.00 98.31 195 ARG A C 1
ATOM 1421 O O . ARG A 1 195 ? -6.516 5.091 0.104 1.00 98.31 195 ARG A O 1
ATOM 1428 N N . ARG A 1 196 ? -6.967 7.190 -0.562 1.00 97.88 196 ARG A N 1
ATOM 1429 C CA . ARG A 1 196 ? -6.981 7.762 0.797 1.00 97.88 196 ARG A CA 1
ATOM 1430 C C . ARG A 1 196 ? -7.996 7.067 1.711 1.00 97.88 196 ARG A C 1
ATOM 1432 O O . ARG A 1 196 ? -7.724 6.861 2.884 1.00 97.88 196 ARG A O 1
ATOM 1439 N N . SER A 1 197 ? -9.129 6.619 1.162 1.00 97.81 197 SER A N 1
ATOM 1440 C CA . SER A 1 197 ? -10.163 5.874 1.901 1.00 97.81 197 SER A CA 1
ATOM 1441 C C . SER A 1 197 ? -9.717 4.499 2.421 1.00 97.81 197 SER A C 1
ATOM 1443 O O . SER A 1 197 ? -10.431 3.881 3.208 1.00 97.81 197 SER A O 1
ATOM 1445 N N . GLU A 1 198 ? -8.555 4.003 1.997 1.00 98.12 198 GLU A N 1
ATOM 1446 C CA . GLU A 1 198 ? -7.990 2.725 2.443 1.00 98.12 198 GLU A CA 1
ATOM 1447 C C . GLU A 1 198 ? -6.961 2.896 3.563 1.00 98.12 198 GLU A C 1
ATOM 1449 O O . GLU A 1 198 ? -6.458 1.907 4.096 1.00 98.12 198 GLU A O 1
ATOM 1454 N N . ILE A 1 199 ? -6.663 4.139 3.945 1.00 97.88 199 ILE A N 1
ATOM 1455 C CA . ILE A 1 199 ? -5.668 4.477 4.956 1.00 97.88 199 ILE A CA 1
ATOM 1456 C C . ILE A 1 199 ? -6.381 5.165 6.116 1.00 97.88 199 ILE A C 1
ATOM 1458 O O . ILE A 1 199 ? -7.063 6.171 5.946 1.00 97.88 199 ILE A O 1
ATOM 1462 N N . ALA A 1 200 ? -6.220 4.614 7.314 1.00 97.38 200 ALA A N 1
ATOM 1463 C CA . ALA A 1 200 ? -6.654 5.247 8.547 1.00 97.38 200 ALA A CA 1
ATOM 1464 C C . ALA A 1 200 ? -5.518 6.128 9.080 1.00 97.38 200 ALA A C 1
ATOM 1466 O O . ALA A 1 200 ? -4.471 5.617 9.484 1.00 97.38 200 ALA A O 1
ATOM 1467 N N . ILE A 1 201 ? -5.729 7.440 9.068 1.00 92.06 201 ILE A N 1
ATOM 1468 C CA . ILE A 1 201 ? -4.801 8.431 9.617 1.00 92.06 201 ILE A CA 1
ATOM 1469 C C . ILE A 1 201 ? -4.940 8.452 11.147 1.00 92.06 201 ILE A C 1
ATOM 1471 O O . ILE A 1 201 ? -6.056 8.346 11.664 1.00 92.06 201 ILE A O 1
ATOM 1475 N N . ARG A 1 202 ? -3.815 8.541 11.865 1.00 80.88 202 ARG A N 1
ATOM 1476 C CA . ARG A 1 202 ? -3.763 8.658 13.329 1.00 80.88 202 ARG A CA 1
ATOM 1477 C C . ARG A 1 202 ? -2.946 9.861 13.764 1.00 80.88 202 ARG A C 1
ATOM 1479 O O . ARG A 1 202 ? -2.040 10.257 12.999 1.00 80.88 202 ARG A O 1
#

Sequence (202 aa):
MDHPPAGQGASPGPRDVRAEHAGTRLAARAEPPGAAPALPRARRLDRLTGLVLLAAAAVVLLPAAPVVFRAVAGDRSPMQSAGRFAHLLDGRSPADRRAQVHPRFPFDDDPGSDERPSPHDDGPAFDDEDDPGGPARLQAGIASRGITLLDEPRADGARVGAIAAGEIVMIVRESGAWALVMKNGGGELLMGWARRSEIAIR

pLDDT: mean 71.4, std 19.12, range [45.62, 98.69]

Organism: Sorangium cellulosum (strain So ce56) (NCBI:txid448385)

Secondary structure (DSSP, 8-state):
---------PPPPP--------------------------THHHHHHHHHHHHHHHHHHHHGGGHHHHHHHHS-S--TTSSGGGTHHHHS---GGGTT---------------------------------TTS----EEEEESS-EEEESSSSTTPPEEEEE-TT-EEEEEEEETTEEEEEEEETTEEEEEEEEGGGEEE-

Radius of gyration: 33.86 Å; chains: 1; bounding box: 82×67×83 Å